Protein AF-A0A9Q5QW54-F1 (afdb_monomer)

Secondary structure (DSSP, 8-state):
--S--S-----PBP-SS---HHHHHHTTB-----HHHHHHHHHS-S-------TTSSHHHHHHHHHHHHHT-GGGGTTSTTTTTS-TT----EEEEE--SS---SHHHHHHHHHHHHHHHHHHHT------SHHHHHHHHHHHHHHHHSSPPEEEEESTTTTT--EEEEEEEEETTEEEEEEEEETTEEEEEEEEEESSS--SS-HHHHHHHHHTGGGGGTT-TT-EEEEEEEEEETTTTEEEEEEE-

Mean predicted aligned error: 13.52 Å

Solvent-accessible surface area (backbone atoms only — not comparable to full-atom values): 14817 Å² total; per-residue (Å²): 138,77,98,79,84,73,79,79,74,81,76,55,43,79,65,80,89,65,44,50,54,64,61,38,60,76,65,51,32,63,76,84,86,54,40,61,58,50,57,55,53,74,73,50,89,79,87,85,81,89,86,75,69,91,90,75,55,57,58,31,49,55,38,44,51,50,42,58,39,59,29,54,57,82,79,32,70,94,44,78,37,52,89,74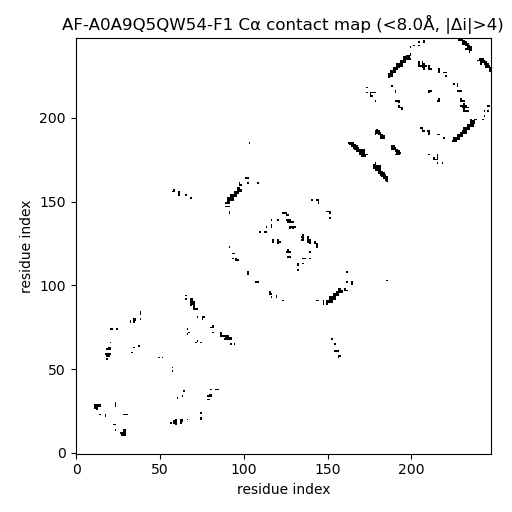,55,68,56,88,52,49,33,48,69,42,69,44,69,50,79,78,76,84,76,89,49,68,67,58,45,53,50,51,51,46,51,46,48,51,55,44,15,62,74,69,71,25,76,59,89,53,88,47,68,71,45,28,52,52,36,29,48,51,43,36,28,66,75,58,73,31,70,66,44,79,45,77,40,54,77,56,43,87,77,55,55,57,50,74,37,71,61,37,76,51,100,67,48,68,38,56,32,33,41,31,50,77,50,37,35,38,41,30,28,75,37,79,41,82,53,92,77,78,83,81,52,70,27,36,53,46,43,64,75,44,45,69,59,53,90,65,61,86,53,87,84,55,47,74,35,43,33,12,34,33,30,17,64,77,76,70,38,81,75,48,74,52,73,85

Nearest PDB structures (foldseek):
  3fov-assembly1_A  TM=5.789E-01  e=4.660E-03  Rhodopseudomonas palustris CGA009
  2wcz-assembly1_A  TM=5.690E-01  e=6.562E-02  Archaeoglobus fulgidus
  1y88-assembly1_A  TM=5.966E-01  e=1.312E-01  Archaeoglobus fulgidus
  3ebc-assembly1_B  TM=3.588E-01  e=3.965E-02  Haemophilus influenzae
  2gii-assembly1_A  TM=2.910E-01  e=3.283E-02  Haemophilus influenzae

Foldseek 3Di:
DDPDPDPDPPDAAADDPDQALVVSVVSRHDDDFPVVVLLVVVPDDDDDDDDDDPPPNPSNVLNVNQCLQQLVLVSCVPGPCNVPHDSVHHALEQEAEPPDDQQQDPVSVQVSLVVSLVVSCVVLVFDFPDDHSVRSNVRSQVVSCVVRVDHYHYGYYPPCCNQASKDKDAQDDDPLGTFGIWIDGRQEIEGEHEEEDQDLDDDPFPRQVVCVVSVVCVVVPPDPSHDYKYKGWYHHPVVRDTNDIDMD

pLDDT: mean 84.1, std 12.61, range [33.09, 96.38]

Organism: NCBI:txid1170768

Radius of gyration: 25.91 Å; Cα contacts (8 Å, |Δi|>4): 362; chains: 1; bounding box: 78×32×69 Å

Structure (mmCIF, N/CA/C/O backbone):
data_AF-A0A9Q5QW54-F1
#
_entry.id   AF-A0A9Q5QW54-F1
#
loop_
_atom_site.group_PDB
_atom_site.id
_atom_site.type_symbol
_atom_site.label_atom_id
_atom_site.label_alt_id
_atom_site.label_comp_id
_atom_site.label_asym_id
_atom_site.label_entity_id
_atom_site.label_seq_id
_atom_site.pdbx_PDB_ins_code
_atom_site.Cartn_x
_atom_site.Cartn_y
_atom_site.Cartn_z
_atom_site.occupancy
_atom_site.B_iso_or_equiv
_atom_site.auth_seq_id
_atom_site.auth_comp_id
_atom_site.auth_asym_id
_atom_site.auth_atom_id
_atom_site.pdbx_PDB_model_num
ATOM 1 N N . MET A 1 1 ? -49.348 14.008 -26.148 1.00 35.97 1 MET A N 1
ATOM 2 C CA . MET A 1 1 ? -48.629 13.043 -25.289 1.00 35.97 1 MET A CA 1
ATOM 3 C C . MET A 1 1 ? -47.179 13.476 -25.224 1.00 35.97 1 MET A C 1
ATOM 5 O O . MET A 1 1 ? -46.474 13.369 -26.216 1.00 35.97 1 MET A O 1
ATOM 9 N N . THR A 1 2 ? -46.789 14.096 -24.116 1.00 33.09 2 THR A N 1
ATOM 10 C CA . THR A 1 2 ? -45.459 14.669 -23.887 1.00 33.09 2 THR A CA 1
ATOM 11 C C . THR A 1 2 ? -44.488 13.607 -23.365 1.00 33.09 2 THR A C 1
ATOM 13 O O . THR A 1 2 ? -44.863 12.715 -22.608 1.00 33.09 2 THR A O 1
ATOM 16 N N . LEU A 1 3 ? -43.235 13.714 -23.810 1.00 36.28 3 LEU A N 1
ATOM 17 C CA . LEU A 1 3 ? -42.077 12.877 -23.483 1.00 36.28 3 LEU A CA 1
ATOM 18 C C . LEU A 1 3 ? -41.722 12.945 -21.983 1.00 36.28 3 LEU A C 1
ATOM 20 O O . LEU A 1 3 ? -40.775 13.624 -21.602 1.00 36.28 3 LEU A O 1
ATOM 24 N N . GLN A 1 4 ? -42.488 12.276 -21.118 1.00 41.56 4 GLN A N 1
ATOM 25 C CA . GLN A 1 4 ? -42.279 12.317 -19.661 1.00 41.56 4 GLN A CA 1
ATOM 26 C C . GLN A 1 4 ? -42.200 10.934 -18.988 1.00 41.56 4 GLN A C 1
ATOM 28 O O . GLN A 1 4 ? -42.449 10.814 -17.794 1.00 41.56 4 GLN A O 1
ATOM 33 N N . GLN A 1 5 ? -41.840 9.876 -19.727 1.00 40.66 5 GLN A N 1
ATOM 34 C CA . GLN A 1 5 ? -41.878 8.498 -19.201 1.00 40.66 5 GLN A CA 1
ATOM 35 C C . GLN A 1 5 ? -40.664 7.614 -19.525 1.00 40.66 5 GLN A C 1
ATOM 37 O O . GLN A 1 5 ? -40.784 6.399 -19.621 1.00 40.66 5 GLN A O 1
ATOM 42 N N . TRP A 1 6 ? -39.471 8.197 -19.632 1.00 40.47 6 TRP A N 1
ATOM 43 C CA . TRP A 1 6 ? -38.229 7.428 -19.518 1.00 40.47 6 TRP A CA 1
ATOM 44 C C . TRP A 1 6 ? -37.437 8.015 -18.358 1.00 40.47 6 TRP A C 1
ATOM 46 O O . TRP A 1 6 ? -36.883 9.106 -18.463 1.00 40.47 6 TRP A O 1
ATOM 56 N N . GLY A 1 7 ? -37.468 7.324 -17.215 1.00 43.16 7 GLY A N 1
ATOM 57 C CA . GLY A 1 7 ? -36.659 7.683 -16.059 1.00 43.16 7 GLY A CA 1
ATOM 58 C C . GLY A 1 7 ? -35.203 7.794 -16.491 1.00 43.16 7 GLY A C 1
ATOM 59 O O . GLY A 1 7 ? -34.663 6.868 -17.095 1.00 43.16 7 GLY A O 1
ATOM 60 N N . VAL A 1 8 ? -34.588 8.943 -16.222 1.00 44.25 8 VAL A N 1
ATOM 61 C CA . VAL A 1 8 ? -33.154 9.147 -16.412 1.00 44.25 8 VAL A CA 1
ATOM 62 C C . VAL A 1 8 ? -32.451 8.071 -15.586 1.00 44.25 8 VAL A C 1
ATOM 64 O O . VAL A 1 8 ? -32.416 8.149 -14.359 1.00 44.25 8 VAL A O 1
ATOM 67 N N . MET A 1 9 ? -31.952 7.017 -16.238 1.00 45.25 9 MET A N 1
ATOM 68 C CA . MET A 1 9 ? -31.054 6.071 -15.588 1.00 45.25 9 MET A CA 1
ATOM 69 C C . MET A 1 9 ? -29.845 6.882 -15.139 1.00 45.25 9 MET A C 1
ATOM 71 O O . MET A 1 9 ? -29.074 7.361 -15.968 1.00 45.25 9 MET A O 1
ATOM 75 N N . ASN A 1 10 ? -29.718 7.075 -13.829 1.00 51.41 10 ASN A N 1
ATOM 76 C CA . ASN A 1 10 ? -28.558 7.700 -13.212 1.00 51.41 10 ASN A CA 1
ATOM 77 C C . ASN A 1 10 ? -27.365 6.759 -13.446 1.00 51.41 10 ASN A C 1
ATOM 79 O O . ASN A 1 10 ? -27.130 5.823 -12.678 1.00 51.41 10 ASN A O 1
ATOM 83 N N . LEU A 1 11 ? -26.693 6.922 -14.588 1.00 53.94 11 LEU A N 1
ATOM 84 C CA . LEU A 1 11 ? -25.560 6.100 -14.994 1.00 53.94 11 LEU A CA 1
ATOM 85 C C . LEU A 1 11 ? -24.442 6.305 -13.973 1.00 53.94 11 LEU A C 1
ATOM 87 O O . LEU A 1 11 ? -23.903 7.400 -13.829 1.00 53.94 11 LEU A O 1
ATOM 91 N N . LYS A 1 12 ? -24.116 5.246 -13.231 1.00 65.75 12 LYS A N 1
ATOM 92 C CA . LYS A 1 12 ? -23.008 5.267 -12.277 1.00 65.75 12 LYS A CA 1
ATOM 93 C C . LYS A 1 12 ? -21.687 5.419 -13.030 1.00 65.75 12 LYS A C 1
ATOM 95 O O . LYS A 1 12 ? -21.431 4.692 -13.989 1.00 65.75 12 LYS A O 1
ATOM 100 N N . ASN A 1 13 ? -20.832 6.321 -12.558 1.00 75.25 13 ASN A N 1
ATOM 101 C CA . ASN A 1 13 ? -19.526 6.572 -13.164 1.00 75.25 13 ASN A CA 1
ATOM 102 C C . ASN A 1 13 ? -18.584 5.371 -12.989 1.00 75.25 13 ASN A C 1
ATOM 104 O O . ASN A 1 13 ? -18.574 4.719 -11.940 1.00 75.25 13 ASN A O 1
ATOM 108 N N . LEU A 1 14 ? -17.764 5.093 -14.005 1.00 75.81 14 LEU A N 1
ATOM 109 C CA . LEU A 1 14 ? -16.702 4.092 -13.912 1.00 75.81 14 LEU A CA 1
ATOM 110 C C . LEU A 1 14 ? -15.498 4.682 -13.166 1.00 75.81 14 LEU A C 1
ATOM 112 O O . LEU A 1 14 ? -14.953 5.697 -13.604 1.00 75.81 14 LEU A O 1
ATOM 116 N N . PRO A 1 15 ? -15.045 4.059 -12.067 1.00 74.38 15 PRO A N 1
ATOM 117 C CA . PRO A 1 15 ? -13.945 4.600 -11.289 1.00 74.38 15 PRO A CA 1
ATOM 118 C C . PRO A 1 15 ? -12.589 4.222 -11.881 1.00 74.38 15 PRO A C 1
ATOM 120 O O . PRO A 1 15 ? -11.975 3.215 -11.522 1.00 74.38 15 PRO A O 1
ATOM 123 N N . LEU A 1 16 ? -12.100 5.041 -12.805 1.00 72.75 16 LEU A N 1
ATOM 124 C CA . LEU A 1 16 ? -10.753 4.888 -13.341 1.00 72.75 16 LEU A CA 1
ATOM 125 C C . LEU A 1 16 ? -9.741 5.506 -12.369 1.00 72.75 16 LEU A C 1
ATOM 127 O O . LEU A 1 16 ? -9.754 6.706 -12.126 1.00 72.75 16 LEU A O 1
ATOM 131 N N . GLY A 1 17 ? -8.865 4.673 -11.800 1.00 73.06 17 GLY A N 1
ATOM 132 C CA . GLY A 1 17 ? -7.770 5.122 -10.930 1.00 73.06 17 GLY A CA 1
ATOM 133 C C . GLY A 1 17 ? -8.157 5.452 -9.483 1.00 73.06 17 GLY A C 1
ATOM 134 O O . GLY A 1 17 ? -7.279 5.803 -8.700 1.00 73.06 17 GLY A O 1
ATOM 135 N N . ILE A 1 18 ? -9.428 5.303 -9.099 1.00 80.94 18 ILE A N 1
ATOM 136 C CA . ILE A 1 18 ? -9.874 5.533 -7.720 1.00 80.94 18 ILE A CA 1
ATOM 137 C C . ILE A 1 18 ? -9.620 4.272 -6.888 1.00 80.94 18 ILE A C 1
ATOM 139 O O . ILE A 1 18 ? -10.206 3.217 -7.135 1.00 80.94 18 ILE A O 1
ATOM 143 N N . ASN A 1 19 ? -8.757 4.398 -5.880 1.00 84.88 19 ASN A N 1
ATOM 144 C CA . ASN A 1 19 ? -8.405 3.313 -4.958 1.00 84.88 19 ASN A CA 1
ATOM 145 C C . ASN A 1 19 ? -8.981 3.499 -3.548 1.00 84.88 19 ASN A C 1
ATOM 147 O O . ASN A 1 19 ? -8.716 2.672 -2.682 1.00 84.88 19 ASN A O 1
ATOM 151 N N . THR A 1 20 ? -9.763 4.556 -3.331 1.00 88.81 20 THR A N 1
ATOM 152 C CA . THR A 1 20 ? -10.347 4.894 -2.031 1.00 88.81 20 THR A CA 1
ATOM 153 C C . THR A 1 20 ? -11.838 4.596 -2.037 1.00 88.81 20 THR A C 1
ATOM 155 O O . THR A 1 20 ? -12.569 5.106 -2.890 1.00 88.81 20 THR A O 1
ATOM 158 N N . LEU A 1 21 ? -12.306 3.782 -1.090 1.00 91.12 21 LEU A N 1
ATOM 159 C CA . LEU A 1 21 ? -13.709 3.383 -1.019 1.00 91.12 21 LEU A CA 1
ATOM 160 C C . LEU A 1 21 ? -14.625 4.581 -0.746 1.00 91.12 21 LEU A C 1
ATOM 162 O O . LEU A 1 21 ? -15.661 4.690 -1.395 1.00 91.12 21 LEU A O 1
ATOM 166 N N . SER A 1 22 ? -14.247 5.493 0.154 1.00 91.44 22 SER A N 1
ATOM 167 C CA . SER A 1 22 ? -15.057 6.682 0.462 1.00 91.44 22 SER A CA 1
ATOM 168 C C . SER A 1 22 ? -15.336 7.520 -0.784 1.00 91.44 22 SER A C 1
ATOM 170 O O . SER A 1 22 ? -16.495 7.755 -1.115 1.00 91.44 22 SER A O 1
ATOM 172 N N . VAL A 1 23 ? -14.294 7.827 -1.562 1.00 89.38 23 VAL A N 1
ATOM 173 C CA . VAL A 1 23 ? -14.396 8.576 -2.824 1.00 89.38 23 VAL A CA 1
ATOM 174 C C . VAL A 1 23 ? -15.319 7.871 -3.821 1.00 89.38 23 VAL A C 1
ATOM 176 O O . VAL A 1 23 ? -16.111 8.530 -4.492 1.00 89.38 23 VAL A O 1
ATOM 179 N N . LEU A 1 24 ? -15.271 6.536 -3.920 1.00 88.88 24 LEU A N 1
ATOM 180 C CA . LEU A 1 24 ? -16.193 5.790 -4.788 1.00 88.88 24 LEU A CA 1
ATOM 181 C C . LEU A 1 24 ? -17.651 5.948 -4.370 1.00 88.88 24 LEU A C 1
ATOM 183 O O . LEU A 1 24 ? -18.530 6.057 -5.227 1.00 88.88 24 LEU A O 1
ATOM 187 N N . ARG A 1 25 ? -17.906 5.893 -3.062 1.00 88.56 25 ARG A N 1
ATOM 188 C CA . ARG A 1 25 ? -19.255 5.939 -2.498 1.00 88.56 25 ARG A CA 1
ATOM 189 C C . ARG A 1 25 ? -19.829 7.350 -2.593 1.00 88.56 25 ARG A C 1
ATOM 191 O O . ARG A 1 25 ? -20.955 7.498 -3.056 1.00 88.56 25 ARG A O 1
ATOM 198 N N . GLU A 1 26 ? -19.033 8.364 -2.265 1.00 87.88 26 GLU A N 1
ATOM 199 C CA . GLU A 1 26 ? -19.393 9.784 -2.365 1.00 87.88 26 GLU A CA 1
ATOM 200 C C . GLU A 1 26 ? -19.701 10.209 -3.808 1.00 87.88 26 GLU A C 1
ATOM 202 O O . GLU A 1 26 ? -20.673 10.919 -4.047 1.00 87.88 26 GLU A O 1
ATOM 207 N N . ASN A 1 27 ? -18.937 9.717 -4.790 1.00 85.50 27 ASN A N 1
ATOM 208 C CA . ASN A 1 27 ? -19.138 10.046 -6.208 1.00 85.50 27 ASN A CA 1
ATOM 209 C C . ASN A 1 27 ? -20.129 9.117 -6.937 1.00 85.50 27 ASN A C 1
ATOM 211 O O . ASN A 1 27 ? -20.215 9.153 -8.167 1.00 85.50 27 ASN A O 1
ATOM 215 N N . ASN A 1 28 ? -20.863 8.267 -6.204 1.00 83.38 28 ASN A N 1
ATOM 216 C CA . ASN A 1 28 ? -21.828 7.302 -6.749 1.00 83.38 28 ASN A CA 1
ATOM 217 C C . ASN A 1 28 ? -21.257 6.454 -7.913 1.00 83.38 28 ASN A C 1
ATOM 219 O O . ASN A 1 28 ? -21.920 6.193 -8.922 1.00 83.38 28 ASN A O 1
ATOM 223 N N . CYS A 1 29 ? -19.996 6.033 -7.789 1.00 85.88 29 CYS A N 1
ATOM 224 C CA . CYS A 1 29 ? -19.321 5.209 -8.787 1.00 85.88 29 CYS A CA 1
ATOM 225 C C . CYS A 1 29 ? -19.806 3.749 -8.753 1.00 85.88 29 CYS A C 1
ATOM 227 O O . CYS A 1 29 ? -20.336 3.249 -7.754 1.00 85.88 29 CYS A O 1
ATOM 229 N N . VAL A 1 30 ? -19.577 3.015 -9.845 1.00 85.00 30 VAL A N 1
ATOM 230 C CA . VAL A 1 30 ? -19.761 1.557 -9.868 1.00 85.00 30 VAL A CA 1
ATOM 231 C C . VAL A 1 30 ? -18.715 0.900 -8.965 1.00 85.00 30 VAL A C 1
ATOM 233 O O . VAL A 1 30 ? -17.518 0.994 -9.220 1.00 85.00 30 VAL A O 1
ATOM 236 N N . TYR A 1 31 ? -19.169 0.179 -7.942 1.00 87.06 31 TYR A N 1
ATOM 237 C CA . TYR A 1 31 ? -18.327 -0.641 -7.073 1.00 87.06 31 TYR A CA 1
ATOM 238 C C . TYR A 1 31 ? -18.732 -2.110 -7.201 1.00 87.06 31 TYR A C 1
ATOM 240 O O . TYR A 1 31 ? -19.903 -2.454 -7.041 1.00 87.06 31 TYR A O 1
ATOM 248 N N . VAL A 1 32 ? -17.762 -2.979 -7.491 1.00 88.12 32 VAL A N 1
ATOM 249 C CA . VAL A 1 32 ? -17.968 -4.431 -7.476 1.00 88.12 32 VAL A CA 1
ATOM 250 C C . VAL A 1 32 ? -17.785 -4.915 -6.045 1.00 88.12 32 VAL A C 1
ATOM 252 O O . VAL A 1 32 ? -16.668 -4.891 -5.525 1.00 88.12 32 VAL A O 1
ATOM 255 N N . ASP A 1 33 ? -18.874 -5.362 -5.425 1.00 90.56 33 ASP A N 1
ATOM 256 C CA . ASP A 1 33 ? -18.881 -5.762 -4.022 1.00 90.56 33 ASP A CA 1
ATOM 257 C C . ASP A 1 33 ? -17.987 -6.988 -3.762 1.00 90.56 33 ASP A C 1
ATOM 259 O O . ASP A 1 33 ? -18.300 -8.118 -4.142 1.00 90.56 33 ASP A O 1
ATOM 263 N N . LYS A 1 34 ? -16.857 -6.756 -3.084 1.00 91.06 34 LYS A N 1
ATOM 264 C CA . LYS A 1 34 ? -15.936 -7.802 -2.607 1.00 91.06 34 LYS A CA 1
ATOM 265 C C . LYS A 1 34 ? -16.043 -8.033 -1.102 1.00 91.06 34 LYS A C 1
ATOM 267 O O . LYS A 1 34 ? -15.238 -8.772 -0.534 1.00 91.06 34 LYS A O 1
ATOM 272 N N . THR A 1 35 ? -17.018 -7.434 -0.432 1.00 94.19 35 THR A N 1
ATOM 273 C CA . THR A 1 35 ? -17.117 -7.469 1.027 1.00 94.19 35 THR A CA 1
ATOM 274 C C . THR A 1 35 ? -17.462 -8.860 1.566 1.00 94.19 35 THR A C 1
ATOM 276 O O . THR A 1 35 ? -17.056 -9.204 2.672 1.00 94.19 35 THR A O 1
ATOM 279 N N . LYS A 1 36 ? -18.073 -9.736 0.753 1.00 93.75 36 LYS A N 1
ATOM 280 C CA . LYS A 1 36 ? -18.193 -11.176 1.059 1.00 93.75 36 LYS A CA 1
ATOM 281 C C . LYS A 1 36 ? -16.835 -11.864 1.222 1.00 93.75 36 LYS A C 1
ATOM 283 O O . LYS A 1 36 ? -16.652 -12.653 2.148 1.00 93.75 36 LYS A O 1
ATOM 288 N N . LEU A 1 37 ? -15.885 -11.559 0.336 1.00 90.62 37 LEU A N 1
ATOM 289 C CA . LEU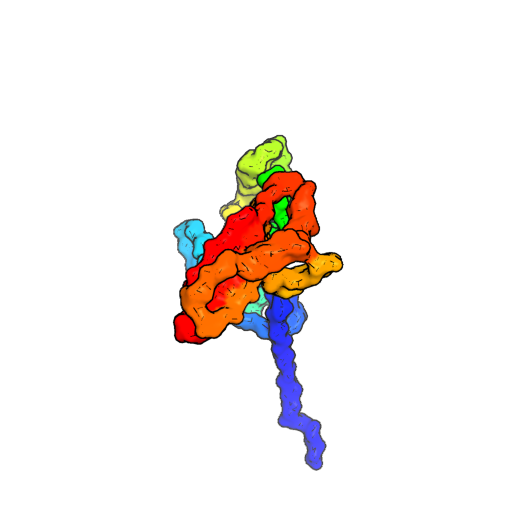 A 1 37 ? -14.524 -12.089 0.415 1.00 90.62 37 LEU A CA 1
ATOM 290 C C . LEU A 1 37 ? -13.795 -11.517 1.634 1.00 90.62 37 LEU A C 1
ATOM 292 O O . LEU A 1 37 ? -13.154 -12.270 2.362 1.00 90.62 37 LEU A O 1
ATOM 296 N N . ALA A 1 38 ? -13.931 -10.208 1.876 1.00 92.62 38 ALA A N 1
ATOM 297 C CA . ALA A 1 38 ? -13.371 -9.558 3.058 1.00 92.62 38 ALA A CA 1
ATOM 298 C C . ALA A 1 38 ? -13.882 -10.216 4.349 1.00 92.62 38 ALA A C 1
ATOM 300 O O . ALA A 1 38 ? -13.085 -10.637 5.180 1.00 92.62 38 ALA A O 1
ATOM 301 N N . TYR A 1 39 ? -15.198 -10.403 4.469 1.00 93.56 39 TYR A N 1
ATOM 302 C CA . TYR A 1 39 ? -15.821 -11.040 5.627 1.00 93.56 39 TYR A CA 1
ATOM 303 C C . TYR A 1 39 ? -15.272 -12.448 5.901 1.00 93.56 39 TYR A C 1
ATOM 305 O O . TYR A 1 39 ? -15.007 -12.805 7.048 1.00 93.56 39 TYR A O 1
ATOM 313 N N . HIS A 1 40 ? -15.065 -13.247 4.852 1.00 90.88 40 HIS A N 1
ATOM 314 C CA . HIS A 1 40 ? -14.467 -14.572 4.995 1.00 90.88 40 HIS A CA 1
ATOM 315 C C . HIS A 1 40 ? -13.006 -14.498 5.459 1.00 90.88 40 HIS A C 1
ATOM 317 O O . HIS A 1 40 ? -12.637 -15.182 6.411 1.00 90.88 40 HIS A O 1
ATOM 323 N N . LEU A 1 41 ? -12.199 -13.634 4.833 1.00 89.62 41 LEU A N 1
ATOM 324 C CA . LEU A 1 41 ? -10.783 -13.451 5.166 1.00 89.62 41 LEU A CA 1
ATOM 325 C C . LEU A 1 41 ? -10.577 -13.021 6.621 1.00 89.62 41 LEU A C 1
ATOM 327 O O . LEU A 1 41 ? -9.744 -13.598 7.311 1.00 89.62 41 LEU A O 1
ATOM 331 N N . ILE A 1 42 ? -11.358 -12.054 7.107 1.00 89.25 42 ILE A N 1
ATOM 332 C CA . ILE A 1 42 ? -11.211 -11.491 8.460 1.00 89.25 42 ILE A CA 1
ATOM 333 C C . ILE A 1 42 ? -11.458 -12.544 9.555 1.00 89.25 42 ILE A C 1
ATOM 335 O O . ILE A 1 42 ? -10.899 -12.459 10.650 1.00 89.25 42 ILE A O 1
ATOM 339 N N . ARG A 1 43 ? -12.286 -13.555 9.273 1.00 86.00 43 ARG A N 1
ATOM 340 C CA . ARG A 1 43 ? -12.613 -14.629 10.223 1.00 86.00 43 ARG A CA 1
ATOM 341 C C . ARG A 1 43 ? -11.570 -15.738 10.275 1.00 86.00 43 ARG A C 1
ATOM 343 O O . ARG A 1 43 ? -11.607 -16.551 11.197 1.00 86.00 43 ARG A O 1
ATOM 350 N N . ILE A 1 44 ? -10.662 -15.788 9.309 1.00 85.62 44 ILE A N 1
ATOM 351 C CA . ILE A 1 44 ? -9.582 -16.765 9.290 1.00 85.62 44 ILE A CA 1
ATOM 352 C C . ILE A 1 44 ? -8.393 -16.155 10.034 1.00 85.62 44 ILE A C 1
ATOM 354 O O . ILE A 1 44 ? -7.921 -15.067 9.713 1.00 85.62 44 ILE A O 1
ATOM 358 N N . ALA A 1 45 ? -7.892 -16.861 11.046 1.00 75.69 45 ALA A N 1
ATOM 359 C CA . ALA A 1 45 ? -6.668 -16.455 11.720 1.00 75.69 45 ALA A CA 1
ATOM 360 C C . ALA A 1 45 ? -5.468 -16.696 10.794 1.00 75.69 45 ALA A C 1
ATOM 362 O O . ALA A 1 45 ? -5.280 -17.807 10.300 1.00 75.69 45 ALA A O 1
ATOM 363 N N . GLY A 1 46 ? -4.639 -15.678 10.573 1.00 76.56 46 GLY A N 1
ATOM 364 C CA . GLY A 1 46 ? -3.415 -15.853 9.801 1.00 76.56 46 GLY A CA 1
ATOM 365 C C . GLY A 1 46 ? -2.866 -14.574 9.192 1.00 76.56 46 GLY A C 1
ATOM 366 O O . GLY A 1 46 ? -3.354 -13.471 9.433 1.00 76.56 46 GLY A O 1
ATOM 367 N N . ARG A 1 47 ? -1.812 -14.758 8.396 1.00 76.06 47 ARG A N 1
ATOM 368 C CA . ARG A 1 47 ? -1.207 -13.731 7.547 1.00 76.06 47 ARG A CA 1
ATOM 369 C C . ARG A 1 47 ? -1.614 -14.033 6.112 1.00 76.06 47 ARG A C 1
ATOM 371 O O . ARG A 1 47 ? -1.380 -15.142 5.637 1.00 76.06 47 ARG A O 1
ATOM 378 N N . PHE A 1 48 ? -2.215 -13.062 5.437 1.00 80.88 48 PHE A N 1
ATOM 379 C CA . PHE A 1 48 ? -2.711 -13.239 4.076 1.00 80.88 48 PHE A CA 1
ATOM 380 C C . PHE A 1 48 ? -1.824 -12.506 3.088 1.00 80.88 48 PHE A C 1
ATOM 382 O O . PHE A 1 48 ? -1.471 -11.347 3.290 1.00 80.88 48 PHE A O 1
ATOM 389 N N . PHE A 1 49 ? -1.504 -13.187 1.995 1.00 79.25 49 PHE A N 1
ATOM 390 C CA . PHE A 1 49 ? -0.778 -12.607 0.883 1.00 79.25 49 PHE A CA 1
ATOM 391 C C . PHE A 1 49 ? -1.705 -12.469 -0.320 1.00 79.25 49 PHE A C 1
ATOM 393 O O . PHE A 1 49 ? -2.251 -13.453 -0.817 1.00 79.25 49 PHE A O 1
ATOM 400 N N . LEU A 1 50 ? -1.890 -11.238 -0.796 1.00 74.50 50 LEU A N 1
ATOM 401 C CA . LEU A 1 50 ? -2.739 -10.940 -1.947 1.00 74.50 50 LEU A CA 1
ATOM 402 C C . LEU A 1 50 ? -1.889 -10.891 -3.230 1.00 74.50 50 LEU A C 1
ATOM 404 O O . LEU A 1 50 ? -1.524 -9.819 -3.730 1.00 74.50 50 LEU A O 1
ATOM 408 N N . SER A 1 51 ? -1.569 -12.055 -3.800 1.00 65.19 51 SER A N 1
ATOM 409 C CA . SER A 1 51 ? -0.934 -12.159 -5.122 1.00 65.19 51 SER A CA 1
ATOM 410 C C . SER A 1 51 ? -1.983 -12.012 -6.228 1.00 65.19 51 SER A C 1
ATOM 412 O O . SER A 1 51 ? -2.906 -12.806 -6.306 1.00 65.19 51 SER A O 1
ATOM 414 N N . ARG A 1 52 ? -1.872 -10.975 -7.075 1.00 63.69 52 ARG A N 1
ATOM 415 C CA . ARG A 1 52 ? -2.606 -10.766 -8.351 1.00 63.69 52 ARG A CA 1
ATOM 416 C C . ARG A 1 52 ? -1.834 -9.792 -9.269 1.00 63.69 52 ARG A C 1
ATOM 418 O O . ARG A 1 52 ? -1.049 -9.006 -8.736 1.00 63.69 52 ARG A O 1
ATOM 425 N N . PRO A 1 53 ? -2.067 -9.800 -10.597 1.00 53.34 53 PRO A N 1
ATOM 426 C CA . PRO A 1 53 ? -1.432 -8.878 -11.550 1.00 53.34 53 PRO A CA 1
ATOM 427 C C . PRO A 1 53 ? -1.792 -7.395 -11.328 1.00 53.34 53 PRO A C 1
ATOM 429 O O . PRO A 1 53 ? -2.786 -7.065 -10.670 1.00 53.34 53 PRO A O 1
ATOM 432 N N . ARG A 1 54 ? -0.986 -6.488 -11.899 1.00 59.06 54 ARG A N 1
ATOM 433 C CA . ARG A 1 54 ? -1.140 -5.020 -11.816 1.00 59.06 54 ARG A CA 1
ATOM 434 C C . ARG A 1 54 ? -2.533 -4.575 -12.304 1.00 59.06 54 ARG A C 1
ATOM 436 O O . ARG A 1 54 ? -3.026 -5.095 -13.297 1.00 59.06 54 ARG A O 1
ATOM 443 N N . ARG A 1 55 ? -3.151 -3.591 -11.628 1.00 61.28 55 ARG A N 1
ATOM 444 C CA . ARG A 1 55 ? -4.486 -2.996 -11.925 1.00 61.28 55 ARG A CA 1
ATOM 445 C C . ARG A 1 55 ? -5.732 -3.844 -11.606 1.00 61.28 55 ARG A C 1
ATOM 447 O O . ARG A 1 55 ? -6.839 -3.448 -11.943 1.00 61.28 55 ARG A O 1
ATOM 454 N N . PHE A 1 56 ? -5.614 -4.945 -10.864 1.00 68.81 56 PHE A N 1
ATOM 455 C CA . PHE A 1 56 ? -6.766 -5.793 -10.488 1.00 68.81 56 PHE A CA 1
ATOM 456 C C . PHE A 1 56 ? -7.526 -5.354 -9.213 1.00 68.81 56 PHE A C 1
ATOM 458 O O . PHE A 1 56 ? -8.190 -6.173 -8.558 1.00 68.81 56 PHE A O 1
ATOM 465 N N . GLY A 1 57 ? -7.430 -4.067 -8.856 1.00 73.00 57 GLY A N 1
ATOM 466 C CA . GLY A 1 57 ? -8.137 -3.463 -7.720 1.00 73.00 57 GLY A CA 1
ATOM 467 C C . GLY A 1 57 ? -7.716 -4.025 -6.360 1.00 73.00 57 GLY A C 1
ATOM 468 O O . GLY A 1 57 ? -8.585 -4.294 -5.531 1.00 73.00 57 GLY A O 1
ATOM 469 N N . LYS A 1 58 ? -6.412 -4.276 -6.164 1.00 83.69 58 LYS A N 1
ATOM 470 C CA . LYS A 1 58 ? -5.853 -4.674 -4.860 1.00 83.69 58 LYS A CA 1
ATOM 471 C C . LYS A 1 58 ? -5.900 -3.523 -3.872 1.00 83.69 58 LYS A C 1
ATOM 473 O O . LYS A 1 58 ? -6.466 -3.706 -2.807 1.00 83.69 58 LYS A O 1
ATOM 478 N N . SER A 1 59 ? -5.402 -2.354 -4.269 1.00 87.12 59 SER A N 1
ATOM 479 C CA . SER A 1 59 ? -5.388 -1.160 -3.426 1.00 87.12 59 SER A CA 1
ATOM 480 C C . SER A 1 59 ? -6.780 -0.810 -2.927 1.00 87.12 59 SER A C 1
ATOM 482 O O . SER A 1 59 ? -6.983 -0.710 -1.726 1.00 87.12 59 SER A O 1
ATOM 484 N N . LEU A 1 60 ? -7.777 -0.806 -3.819 1.00 89.69 60 LEU A N 1
ATOM 485 C CA . LEU A 1 60 ? -9.174 -0.626 -3.421 1.00 89.69 60 LEU A CA 1
ATOM 486 C C . LEU A 1 60 ? -9.674 -1.693 -2.433 1.00 89.69 60 LEU A C 1
ATOM 488 O O . LEU A 1 60 ? -10.484 -1.402 -1.560 1.00 89.69 60 LEU A O 1
ATOM 492 N N . PHE A 1 61 ? -9.228 -2.942 -2.564 1.00 91.19 61 PHE A N 1
ATOM 493 C CA . PHE A 1 61 ? -9.620 -4.004 -1.638 1.00 91.19 61 PHE A CA 1
ATOM 494 C C . PHE A 1 61 ? -8.924 -3.878 -0.276 1.00 91.19 61 PHE A C 1
ATOM 496 O O . PHE A 1 61 ? -9.567 -4.085 0.747 1.00 91.19 61 PHE A O 1
ATOM 503 N N . VAL A 1 62 ? -7.643 -3.498 -0.249 1.00 91.25 62 VAL A N 1
ATOM 504 C CA . VAL A 1 62 ? -6.912 -3.177 0.987 1.00 91.25 62 VAL A CA 1
ATOM 505 C C . VAL A 1 62 ? -7.556 -1.978 1.682 1.00 91.25 62 VAL A C 1
ATOM 507 O O . VAL A 1 62 ? -7.762 -2.011 2.891 1.00 91.25 62 VAL A O 1
ATOM 510 N N . ASP A 1 63 ? -7.947 -0.961 0.918 1.00 93.25 63 ASP A N 1
ATOM 511 C CA . ASP A 1 63 ? -8.691 0.188 1.424 1.00 93.25 63 ASP A CA 1
ATOM 512 C C . ASP A 1 63 ? -10.062 -0.229 1.971 1.00 93.25 63 ASP A C 1
ATOM 514 O O . ASP A 1 63 ? -10.395 0.092 3.102 1.00 93.25 63 ASP A O 1
ATOM 518 N N . THR A 1 64 ? -10.800 -1.081 1.252 1.00 94.44 64 THR A N 1
ATOM 519 C CA . THR A 1 64 ? -12.058 -1.667 1.751 1.00 94.44 64 THR A CA 1
ATOM 520 C C . THR A 1 64 ? -11.849 -2.368 3.101 1.00 94.44 64 THR A C 1
ATOM 522 O O . THR A 1 64 ? -12.656 -2.188 4.007 1.00 94.44 64 THR A O 1
ATOM 525 N N . LEU A 1 65 ? -10.771 -3.146 3.268 1.00 94.88 65 LEU A N 1
ATOM 526 C CA . LEU A 1 65 ? -10.444 -3.788 4.548 1.00 94.88 65 LEU A CA 1
ATOM 527 C C . LEU A 1 65 ? -10.155 -2.759 5.645 1.00 94.88 65 LEU A C 1
ATOM 529 O O . LEU A 1 65 ? -10.678 -2.913 6.746 1.00 94.88 65 LEU A O 1
ATOM 533 N N . LYS A 1 66 ? -9.370 -1.713 5.352 1.00 95.50 66 LYS A N 1
ATOM 534 C CA . LYS A 1 66 ? -9.124 -0.604 6.288 1.00 95.50 66 LYS A CA 1
ATOM 535 C C . LYS A 1 66 ? -10.445 -0.014 6.777 1.00 95.50 66 LYS A C 1
ATOM 537 O O . LYS A 1 66 ? -10.660 0.054 7.981 1.00 95.50 66 LYS A O 1
ATOM 542 N N . GLU A 1 67 ? -11.332 0.354 5.857 1.00 96.19 67 GLU A N 1
ATOM 543 C CA . GLU A 1 67 ? -12.614 0.987 6.181 1.00 96.19 67 GLU A CA 1
ATOM 544 C C . GLU A 1 67 ? -13.539 0.069 7.008 1.00 96.19 67 GLU A C 1
ATOM 546 O O . GLU A 1 67 ? -14.244 0.549 7.898 1.00 96.19 67 GLU A O 1
ATOM 551 N N . ILE A 1 68 ? -13.506 -1.253 6.773 1.00 96.25 68 ILE A N 1
ATOM 552 C CA . ILE A 1 68 ? -14.224 -2.238 7.608 1.00 96.25 68 ILE A CA 1
ATOM 553 C C . ILE A 1 68 ? -13.671 -2.225 9.037 1.00 96.25 68 ILE A C 1
ATOM 555 O O . ILE A 1 68 ? -14.430 -2.119 9.999 1.00 96.25 68 ILE A O 1
ATOM 559 N N . PHE A 1 69 ? -12.348 -2.338 9.185 1.00 95.75 69 PHE A N 1
ATOM 560 C CA . PHE A 1 69 ? -11.699 -2.436 10.493 1.00 95.75 69 PHE A CA 1
ATOM 561 C C . PHE A 1 69 ? -11.788 -1.143 11.311 1.00 95.75 69 PHE A C 1
ATOM 563 O O . PHE A 1 69 ? -11.895 -1.211 12.533 1.00 95.75 69 PHE A O 1
ATOM 570 N N . GLU A 1 70 ? -11.794 0.020 10.661 1.00 95.44 70 GLU A N 1
ATOM 571 C CA . GLU A 1 70 ? -11.971 1.320 11.321 1.00 95.44 70 GLU A CA 1
ATOM 572 C C . GLU A 1 70 ? -13.433 1.615 11.704 1.00 95.44 70 GLU A C 1
ATOM 574 O O . GLU A 1 70 ? -13.693 2.546 12.470 1.00 95.44 70 GLU A O 1
ATOM 579 N N . GLY A 1 71 ? -14.381 0.797 11.233 1.00 94.94 71 GLY A N 1
ATOM 580 C CA . GLY A 1 71 ? -15.792 0.881 11.604 1.00 94.94 71 GLY A CA 1
ATOM 581 C C . GLY A 1 71 ? -16.571 1.955 10.843 1.00 94.94 71 GLY A C 1
ATOM 582 O O . GLY A 1 71 ? -17.499 2.545 11.395 1.00 94.94 71 GLY A O 1
ATOM 583 N N . ASN A 1 72 ? -16.215 2.232 9.585 1.00 95.38 72 ASN A N 1
ATOM 584 C CA . ASN A 1 72 ? -16.866 3.263 8.768 1.00 95.38 72 ASN A CA 1
ATOM 585 C C . ASN A 1 72 ? -18.171 2.756 8.122 1.00 95.38 72 ASN A C 1
ATOM 587 O O . ASN A 1 72 ? -18.300 2.709 6.900 1.00 95.38 72 ASN A O 1
ATOM 591 N N . GLU A 1 73 ? -19.149 2.388 8.959 1.00 95.69 73 GLU A N 1
ATOM 592 C CA . GLU A 1 73 ? -20.415 1.710 8.609 1.00 95.69 73 GLU A CA 1
ATOM 593 C C . GLU A 1 73 ? -21.136 2.295 7.387 1.00 95.69 73 GLU A C 1
ATOM 595 O O . GLU A 1 73 ? -21.499 1.554 6.473 1.00 95.69 73 GLU A O 1
ATOM 600 N N . LYS A 1 74 ? -21.263 3.627 7.316 1.00 94.62 74 LYS A N 1
ATOM 601 C CA . LYS A 1 74 ? -21.956 4.339 6.224 1.00 94.62 74 LYS A CA 1
ATOM 602 C C . LYS A 1 74 ? -21.442 3.963 4.830 1.00 94.62 74 LYS A C 1
ATOM 604 O O . LYS A 1 74 ? -22.196 3.951 3.858 1.00 94.62 74 LYS A O 1
ATOM 609 N N . LEU A 1 75 ? -20.154 3.632 4.702 1.00 94.31 75 LEU A N 1
ATOM 610 C CA . LEU A 1 75 ? -19.566 3.233 3.420 1.00 94.31 75 LEU A CA 1
ATOM 611 C C . LEU A 1 75 ? -20.096 1.882 2.927 1.00 94.31 75 LEU A C 1
ATOM 613 O O . LEU A 1 75 ? -20.038 1.610 1.726 1.00 94.31 75 LEU A O 1
ATOM 617 N N . PHE A 1 76 ? -20.638 1.063 3.825 1.00 95.75 76 PHE A N 1
ATOM 618 C CA . PHE A 1 76 ? -21.029 -0.315 3.565 1.00 95.75 76 PHE A CA 1
ATOM 619 C C . PHE A 1 76 ? -22.533 -0.522 3.417 1.00 95.75 76 PHE A C 1
ATOM 621 O O . PHE A 1 76 ? -22.940 -1.634 3.093 1.00 95.75 76 PHE A O 1
ATOM 628 N N . GLU A 1 77 ? -23.353 0.519 3.562 1.00 93.75 77 GLU A N 1
ATOM 629 C CA . GLU A 1 77 ? -24.804 0.434 3.367 1.00 93.75 77 GLU A CA 1
ATOM 630 C C . GLU A 1 77 ? -25.164 -0.207 2.010 1.00 93.75 77 GLU A C 1
ATOM 632 O O . GLU A 1 77 ? -24.741 0.237 0.935 1.00 93.75 77 GLU A O 1
ATOM 637 N N . GLY A 1 78 ? -25.934 -1.297 2.053 1.00 92.56 78 GLY A N 1
ATOM 638 C CA . GLY A 1 78 ? -26.331 -2.061 0.865 1.00 92.56 78 GLY A CA 1
ATOM 639 C C . GLY A 1 78 ? -25.258 -2.996 0.285 1.00 92.56 78 GLY A C 1
ATOM 640 O O . GLY A 1 78 ? -25.487 -3.576 -0.776 1.00 92.56 78 GLY A O 1
ATOM 641 N N . LEU A 1 79 ? -24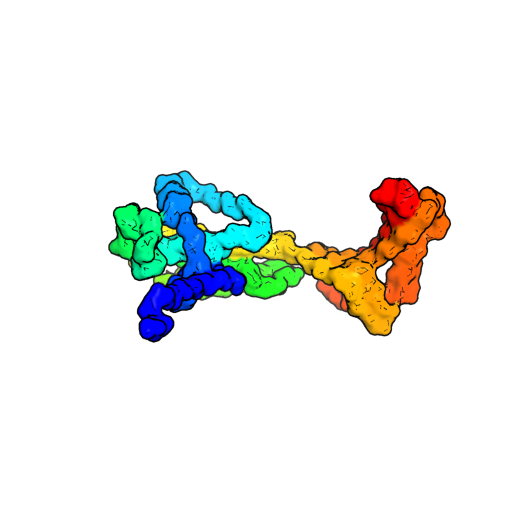.108 -3.161 0.947 1.00 95.00 79 LEU A N 1
ATOM 642 C CA . LEU A 1 79 ? -23.102 -4.181 0.625 1.00 95.00 79 LEU A CA 1
ATOM 643 C C . LEU A 1 79 ? -23.282 -5.428 1.499 1.00 95.00 79 LEU A C 1
ATOM 645 O O . LEU A 1 79 ? -23.865 -5.375 2.581 1.00 95.00 79 LEU A O 1
ATOM 649 N N . TYR A 1 80 ? -22.730 -6.560 1.059 1.00 96.06 80 TYR A N 1
ATOM 650 C CA . TYR A 1 80 ? -22.900 -7.854 1.723 1.00 96.06 80 TYR A CA 1
ATOM 651 C C . TYR A 1 80 ? -22.477 -7.874 3.201 1.00 96.06 80 TYR A C 1
ATOM 653 O O . TYR A 1 80 ? -23.038 -8.649 3.975 1.00 96.06 80 TYR A O 1
ATOM 661 N N . ILE A 1 81 ? -21.462 -7.100 3.592 1.00 95.69 81 ILE A N 1
ATOM 662 C CA . ILE A 1 81 ? -20.918 -7.115 4.960 1.00 95.69 81 ILE A CA 1
ATOM 663 C C . ILE A 1 81 ? -21.719 -6.275 5.962 1.00 95.69 81 ILE A C 1
ATOM 665 O O . ILE A 1 81 ? -21.533 -6.458 7.163 1.00 95.69 81 ILE A O 1
ATOM 669 N N . HIS A 1 82 ? -22.600 -5.387 5.491 1.00 96.38 82 HIS A N 1
ATOM 670 C CA . HIS A 1 82 ? -23.286 -4.386 6.315 1.00 96.38 82 HIS A CA 1
ATOM 671 C C . HIS A 1 82 ? -23.990 -4.978 7.543 1.00 96.38 82 HIS A C 1
ATOM 673 O O . HIS A 1 82 ? -23.833 -4.489 8.649 1.00 96.38 82 HIS A O 1
ATOM 679 N N . ASP A 1 83 ? -24.710 -6.080 7.365 1.00 95.50 83 ASP A N 1
ATOM 680 C CA . ASP A 1 83 ? -25.481 -6.788 8.394 1.00 95.50 83 ASP A CA 1
ATOM 681 C C . ASP A 1 83 ? -24.683 -7.895 9.112 1.00 95.50 83 ASP A C 1
ATOM 683 O O . ASP A 1 83 ? -25.227 -8.615 9.946 1.00 95.50 83 ASP A O 1
ATOM 687 N N . LYS A 1 84 ? -23.406 -8.090 8.762 1.00 95.25 84 LYS A N 1
ATOM 688 C CA . LYS A 1 84 ? -22.584 -9.230 9.221 1.00 95.25 84 LYS A CA 1
ATOM 689 C C . LYS A 1 84 ? -21.390 -8.818 10.070 1.00 95.25 84 LYS A C 1
ATOM 691 O O . LYS A 1 84 ? -20.726 -9.691 10.634 1.00 95.25 84 LYS A O 1
ATOM 696 N N . TRP A 1 85 ? -21.091 -7.526 10.121 1.00 94.88 85 TRP A N 1
ATOM 697 C CA . TRP A 1 85 ? -19.987 -6.961 10.879 1.00 94.88 85 TRP A CA 1
ATOM 698 C C . TRP A 1 85 ? -20.498 -6.170 12.076 1.00 94.88 85 TRP A C 1
ATOM 700 O O . TRP A 1 85 ? -21.550 -5.543 12.020 1.00 94.88 85 TRP A O 1
ATOM 710 N N . ASP A 1 86 ? -19.743 -6.221 13.167 1.00 93.94 86 ASP A N 1
ATOM 711 C CA . ASP A 1 86 ? -20.031 -5.446 14.366 1.00 93.94 86 ASP A CA 1
ATOM 712 C C . ASP A 1 86 ? -19.365 -4.070 14.253 1.00 93.94 86 ASP A C 1
ATOM 714 O O . ASP A 1 86 ? -18.186 -3.908 14.571 1.00 93.94 86 ASP A O 1
ATOM 718 N N . TRP A 1 87 ? -20.124 -3.079 13.781 1.00 95.00 87 TRP A N 1
ATOM 719 C CA . TRP A 1 87 ? -19.649 -1.706 13.570 1.00 95.00 87 TRP A CA 1
ATOM 720 C C . TRP A 1 87 ? -19.330 -0.949 14.864 1.00 95.00 87 TRP A C 1
ATOM 722 O O . TRP A 1 87 ? -18.672 0.091 14.817 1.00 95.00 87 TRP A O 1
ATOM 732 N N . SER A 1 88 ? -19.743 -1.471 16.027 1.00 92.25 88 SER A N 1
ATOM 733 C CA . SER A 1 88 ? -19.355 -0.899 17.321 1.00 92.25 88 SER A CA 1
ATOM 734 C C . SER A 1 88 ? -17.875 -1.139 17.636 1.00 92.25 88 SER A C 1
ATOM 736 O O . SER A 1 88 ? -17.261 -0.368 18.378 1.00 92.25 88 SER A O 1
ATOM 738 N N . ARG A 1 89 ? -17.276 -2.176 17.034 1.00 92.25 89 ARG A N 1
ATOM 739 C CA . ARG A 1 89 ? -15.877 -2.549 17.237 1.00 92.25 89 ARG A CA 1
ATOM 740 C C . ARG A 1 89 ? -14.979 -1.857 16.228 1.00 92.25 89 ARG A C 1
ATOM 742 O O . ARG A 1 89 ? -15.103 -2.052 15.020 1.00 92.25 89 ARG A O 1
ATOM 749 N N . LYS A 1 90 ? -14.015 -1.099 16.747 1.00 94.19 90 LYS A N 1
ATOM 750 C CA . LYS A 1 90 ? -13.016 -0.384 15.952 1.00 94.19 90 LYS A CA 1
ATOM 751 C C . LYS A 1 90 ? -11.634 -0.930 16.250 1.00 94.19 90 LYS A C 1
ATOM 753 O O . LYS A 1 90 ? -11.188 -0.931 17.395 1.00 94.19 90 LYS A O 1
ATOM 758 N N . PHE A 1 91 ? -10.958 -1.384 15.208 1.00 94.81 91 PHE A N 1
ATOM 759 C CA . PHE A 1 91 ? -9.608 -1.911 15.293 1.00 94.81 91 PHE A CA 1
ATOM 760 C C . PHE A 1 91 ? -8.618 -0.821 14.876 1.00 94.81 91 PHE A C 1
ATOM 762 O O . PHE A 1 91 ? -8.837 -0.158 13.859 1.00 94.81 91 PHE A O 1
ATOM 769 N N . PRO A 1 92 ? -7.507 -0.639 15.605 1.00 95.81 92 PRO A N 1
ATOM 770 C CA . PRO A 1 92 ? -6.438 0.226 15.138 1.00 95.81 92 PRO A CA 1
ATOM 771 C C . PRO A 1 92 ? -5.794 -0.385 13.889 1.00 95.81 92 PRO A C 1
ATOM 773 O O . PRO A 1 92 ? -5.328 -1.530 13.904 1.00 95.81 92 PRO A O 1
ATOM 776 N N . VAL A 1 93 ? -5.769 0.385 12.801 1.00 95.69 93 VAL A N 1
ATOM 777 C CA . VAL A 1 93 ? -5.190 -0.031 11.518 1.00 95.69 93 VAL A CA 1
ATOM 778 C C . VAL A 1 93 ? -3.862 0.686 11.294 1.00 95.69 93 VAL A C 1
ATOM 780 O O . VAL A 1 93 ? -3.790 1.908 11.350 1.00 95.69 93 VAL A O 1
ATOM 783 N N . ILE A 1 94 ? -2.811 -0.061 10.979 1.00 93.94 94 ILE A N 1
ATOM 784 C CA . ILE A 1 94 ? -1.551 0.480 10.467 1.00 93.94 94 ILE A CA 1
ATOM 785 C C . ILE A 1 94 ? -1.512 0.171 8.973 1.00 93.94 94 ILE A C 1
ATOM 787 O O . ILE A 1 94 ? -1.404 -0.995 8.587 1.00 93.94 94 ILE A O 1
ATOM 791 N N . LYS A 1 95 ? -1.631 1.202 8.131 1.00 91.88 95 LYS A N 1
ATOM 792 C CA . LYS A 1 95 ? -1.558 1.065 6.669 1.00 91.88 95 LYS A CA 1
ATOM 793 C C . LYS A 1 95 ? -0.177 1.498 6.193 1.00 91.88 95 LYS A C 1
ATOM 795 O O . LYS A 1 95 ? 0.218 2.643 6.389 1.00 91.88 95 LYS A O 1
ATOM 800 N N . ILE A 1 96 ? 0.532 0.578 5.554 1.00 89.50 96 ILE A N 1
ATOM 801 C CA . ILE A 1 96 ? 1.829 0.803 4.924 1.00 89.50 96 ILE A CA 1
ATOM 802 C C . ILE A 1 96 ? 1.605 0.765 3.419 1.00 89.50 96 ILE A C 1
ATOM 804 O O . ILE A 1 96 ? 1.219 -0.271 2.883 1.00 89.50 96 ILE A O 1
ATOM 808 N N . ASP A 1 97 ? 1.815 1.892 2.751 1.00 87.31 97 ASP A N 1
ATOM 809 C CA . ASP A 1 97 ? 1.640 2.017 1.308 1.00 87.31 97 ASP A CA 1
ATOM 810 C C . ASP A 1 97 ? 2.937 2.529 0.679 1.00 87.31 97 ASP A C 1
ATOM 812 O O . ASP A 1 97 ? 3.428 3.604 1.026 1.00 87.31 97 ASP A O 1
ATOM 816 N N . PHE A 1 98 ? 3.500 1.743 -0.235 1.00 80.56 98 PHE A N 1
ATOM 817 C CA . PHE A 1 98 ? 4.722 2.097 -0.954 1.00 80.56 98 PHE A CA 1
ATOM 818 C C . PHE A 1 98 ? 4.444 2.825 -2.278 1.00 80.56 98 PHE A C 1
ATOM 820 O O . PHE A 1 98 ? 5.368 3.046 -3.052 1.00 80.56 98 PHE A O 1
ATOM 827 N N . ALA A 1 99 ? 3.198 3.221 -2.565 1.00 74.62 99 ALA A N 1
ATOM 828 C CA . ALA A 1 99 ? 2.827 3.872 -3.822 1.00 74.62 99 ALA A CA 1
ATOM 829 C C . ALA A 1 99 ? 3.521 5.209 -4.101 1.00 74.62 99 ALA A C 1
ATOM 831 O O . ALA A 1 99 ? 3.647 5.576 -5.271 1.00 74.62 99 ALA A O 1
ATOM 832 N N . ASP A 1 100 ? 4.003 5.917 -3.085 1.00 66.12 100 ASP A N 1
ATOM 833 C CA . ASP A 1 100 ? 4.534 7.269 -3.248 1.00 66.12 100 ASP A CA 1
ATOM 834 C C . ASP A 1 100 ? 6.062 7.296 -3.313 1.00 66.12 100 ASP A C 1
ATOM 836 O O . ASP A 1 100 ? 6.741 6.985 -2.334 1.00 66.12 100 ASP A O 1
ATOM 840 N N . GLY A 1 101 ? 6.584 7.755 -4.453 1.00 58.75 101 GLY A N 1
ATOM 841 C CA . GLY A 1 101 ? 8.017 7.936 -4.702 1.00 58.75 101 GLY A CA 1
ATOM 842 C C . GLY A 1 101 ? 8.638 6.864 -5.602 1.00 58.75 101 GLY A C 1
ATOM 843 O O . GLY A 1 101 ? 8.074 5.785 -5.803 1.00 58.75 101 GLY A O 1
ATOM 844 N N . VAL A 1 102 ? 9.785 7.217 -6.185 1.00 58.06 102 VAL A N 1
ATOM 845 C CA . VAL A 1 102 ? 10.751 6.303 -6.816 1.00 58.06 102 VAL A CA 1
ATOM 846 C C . VAL A 1 102 ? 11.845 6.119 -5.778 1.00 58.06 102 VAL A C 1
ATOM 848 O O . VAL A 1 102 ? 12.429 7.115 -5.353 1.00 58.06 102 VAL A O 1
ATOM 851 N N . LEU A 1 103 ? 12.075 4.887 -5.336 1.00 64.88 103 LEU A N 1
ATOM 852 C CA . LEU A 1 103 ? 13.057 4.603 -4.292 1.00 64.88 103 LEU A CA 1
ATOM 853 C C . LEU A 1 103 ? 14.390 4.313 -4.967 1.00 64.88 103 LEU A C 1
ATOM 855 O O . LEU A 1 103 ? 14.515 3.326 -5.690 1.00 64.88 103 LEU A O 1
ATOM 859 N N . LYS A 1 104 ? 15.385 5.178 -4.767 1.00 62.09 104 LYS A N 1
ATOM 860 C CA . LYS A 1 104 ? 16.664 5.051 -5.479 1.00 62.09 104 LYS A CA 1
ATOM 861 C C . LYS A 1 104 ? 17.674 4.186 -4.732 1.00 62.09 104 LYS A C 1
ATOM 863 O O . LYS A 1 104 ? 18.569 3.627 -5.362 1.00 62.09 104 LYS A O 1
ATOM 868 N N . ASN A 1 105 ? 17.557 4.088 -3.408 1.00 71.00 105 ASN A N 1
ATOM 869 C CA . ASN A 1 105 ? 18.488 3.362 -2.544 1.00 71.00 105 ASN A CA 1
ATOM 870 C C . ASN A 1 105 ? 17.815 2.893 -1.237 1.00 71.00 105 ASN A C 1
ATOM 872 O O . ASN A 1 105 ? 16.636 3.155 -0.981 1.00 71.00 105 ASN A O 1
ATOM 876 N N . ARG A 1 106 ? 18.568 2.139 -0.428 1.00 73.62 106 ARG A N 1
ATOM 877 C CA . ARG A 1 106 ? 18.084 1.539 0.822 1.00 73.62 106 ARG A CA 1
ATOM 878 C C . ARG A 1 106 ? 17.809 2.593 1.892 1.00 73.62 106 ARG A C 1
ATOM 880 O O . ARG A 1 106 ? 16.872 2.438 2.666 1.00 73.62 106 ARG A O 1
ATOM 887 N N . GLU A 1 107 ? 18.615 3.643 1.928 1.00 77.75 107 GLU A N 1
ATOM 888 C CA . GLU A 1 107 ? 18.530 4.722 2.904 1.00 77.75 107 GLU A CA 1
ATOM 889 C C . GLU A 1 107 ? 17.216 5.503 2.736 1.00 77.75 107 GLU A C 1
ATOM 891 O O . GLU A 1 107 ? 16.486 5.685 3.710 1.00 77.75 107 GLU A O 1
ATOM 896 N N . GLU A 1 108 ? 16.846 5.843 1.497 1.00 78.88 108 GLU A N 1
ATOM 897 C CA . GLU A 1 108 ? 15.561 6.469 1.150 1.00 78.88 108 GLU A CA 1
ATOM 898 C C . GLU A 1 108 ? 14.364 5.573 1.505 1.00 78.88 108 GLU A C 1
ATOM 900 O O . GLU A 1 108 ? 13.332 6.057 1.971 1.00 78.88 108 GLU A O 1
ATOM 905 N N . LEU A 1 109 ? 14.485 4.252 1.314 1.00 78.56 109 LEU A N 1
ATOM 906 C CA . LEU A 1 109 ? 13.449 3.302 1.731 1.00 78.56 109 LEU A CA 1
ATOM 907 C C . LEU A 1 109 ? 13.294 3.285 3.257 1.00 78.56 109 LEU A C 1
ATOM 909 O O . LEU A 1 109 ? 12.168 3.296 3.756 1.00 78.56 109 LEU A O 1
ATOM 913 N N . ASP A 1 110 ? 14.401 3.272 3.996 1.00 82.75 110 ASP A N 1
ATOM 914 C CA . ASP A 1 110 ? 14.385 3.292 5.456 1.00 82.75 110 ASP A CA 1
ATOM 915 C C . ASP A 1 110 ? 13.754 4.592 5.989 1.00 82.75 110 ASP A C 1
ATOM 917 O O . ASP A 1 110 ? 12.961 4.551 6.931 1.00 82.75 110 ASP A O 1
ATOM 921 N N . GLU A 1 111 ? 14.064 5.747 5.393 1.00 84.88 111 GLU A N 1
ATOM 922 C CA . GLU A 1 111 ? 13.410 7.029 5.700 1.00 84.88 111 GLU A CA 1
ATOM 923 C C . GLU A 1 111 ? 11.913 6.986 5.390 1.00 84.88 111 GLU A C 1
ATOM 925 O O . GLU A 1 111 ? 11.095 7.261 6.268 1.00 84.88 111 GLU A O 1
ATOM 930 N N . LYS A 1 112 ? 11.534 6.513 4.198 1.00 85.06 112 LYS A N 1
ATOM 931 C CA . LYS A 1 112 ? 10.127 6.397 3.802 1.00 85.06 112 LYS A CA 1
ATOM 932 C C . LYS A 1 112 ? 9.330 5.501 4.749 1.00 85.06 112 LYS A C 1
ATOM 934 O O . LYS A 1 112 ? 8.194 5.824 5.095 1.00 85.06 112 LYS A O 1
ATOM 939 N N . ILE A 1 113 ? 9.905 4.377 5.182 1.00 86.25 113 ILE A N 1
ATOM 940 C CA . ILE A 1 113 ? 9.263 3.495 6.161 1.00 86.25 113 ILE A CA 1
ATOM 941 C C . ILE A 1 113 ? 9.075 4.232 7.490 1.00 86.25 113 ILE A C 1
ATOM 943 O O . ILE A 1 113 ? 7.996 4.127 8.075 1.00 86.25 113 ILE A O 1
ATOM 947 N N . ARG A 1 114 ? 10.074 4.986 7.970 1.00 90.25 114 ARG A N 1
ATOM 948 C CA . ARG A 1 114 ? 9.933 5.778 9.205 1.00 90.25 114 ARG A CA 1
ATOM 949 C C . ARG A 1 114 ? 8.802 6.797 9.093 1.00 90.25 114 ARG A C 1
ATOM 951 O O . ARG A 1 114 ? 7.960 6.829 9.985 1.00 90.25 114 ARG A O 1
ATOM 958 N N . ASP A 1 115 ? 8.717 7.530 7.987 1.00 90.44 115 ASP A N 1
ATOM 959 C CA . ASP A 1 115 ? 7.657 8.520 7.757 1.00 90.44 115 ASP A CA 1
ATOM 960 C C . ASP A 1 115 ? 6.261 7.892 7.760 1.00 90.44 115 ASP A C 1
ATOM 962 O O . ASP A 1 115 ? 5.334 8.404 8.395 1.00 90.44 115 ASP A O 1
ATOM 966 N N . ILE A 1 116 ? 6.106 6.746 7.087 1.00 90.50 116 ILE A N 1
ATOM 967 C CA . ILE A 1 116 ? 4.851 5.987 7.083 1.00 90.50 116 ILE A CA 1
ATOM 968 C C . ILE A 1 116 ? 4.486 5.565 8.509 1.00 90.50 116 ILE A C 1
ATOM 970 O O . ILE A 1 116 ? 3.324 5.675 8.909 1.00 90.50 116 ILE A O 1
ATOM 974 N N . LEU A 1 117 ? 5.458 5.075 9.281 1.00 92.25 117 LEU A N 1
ATOM 975 C CA . LEU A 1 117 ? 5.230 4.655 10.658 1.00 92.25 117 LEU A CA 1
ATOM 976 C C . LEU A 1 117 ? 4.828 5.837 11.543 1.00 92.25 117 LEU A C 1
ATOM 978 O O . LEU A 1 117 ? 3.803 5.737 12.208 1.00 92.25 117 LEU A O 1
ATOM 982 N N . TRP A 1 118 ? 5.549 6.958 11.514 1.00 92.56 118 TRP A N 1
ATOM 983 C CA . TRP A 1 118 ? 5.194 8.144 12.300 1.00 92.56 118 TRP A CA 1
ATOM 984 C C . TRP A 1 118 ? 3.823 8.700 11.924 1.00 92.56 118 TRP A C 1
ATOM 986 O O . TRP A 1 118 ? 3.010 8.923 12.812 1.00 92.56 118 TRP A O 1
ATOM 996 N N . THR A 1 119 ? 3.500 8.780 10.630 1.00 93.50 119 THR A N 1
ATOM 997 C CA . THR A 1 119 ? 2.165 9.193 10.165 1.00 93.50 119 THR A CA 1
ATOM 998 C C . THR A 1 119 ? 1.062 8.297 10.737 1.00 93.50 119 THR A C 1
ATOM 1000 O O . THR A 1 119 ? 0.007 8.776 11.154 1.00 93.50 119 THR A O 1
ATOM 1003 N N . ASN A 1 120 ? 1.285 6.977 10.780 1.00 93.19 120 ASN A N 1
ATOM 1004 C CA . ASN A 1 120 ? 0.340 6.051 11.406 1.00 93.19 120 ASN A CA 1
ATOM 1005 C C . ASN A 1 120 ? 0.292 6.221 12.932 1.00 93.19 120 ASN A C 1
ATOM 1007 O O . ASN A 1 120 ? -0.795 6.150 13.499 1.00 93.19 120 ASN A O 1
ATOM 1011 N N . GLY A 1 121 ? 1.436 6.446 13.581 1.00 93.50 121 GLY A N 1
ATOM 1012 C CA . GLY A 1 121 ? 1.532 6.731 15.013 1.00 93.50 121 GLY A CA 1
ATOM 1013 C C . GLY A 1 121 ? 0.714 7.961 15.395 1.00 93.50 121 GLY A C 1
ATOM 1014 O O . GLY A 1 121 ? -0.203 7.849 16.204 1.00 93.50 121 GLY A O 1
ATOM 1015 N N . ASP A 1 122 ? 0.945 9.091 14.728 1.00 94.94 122 ASP A N 1
ATOM 1016 C CA . ASP A 1 122 ? 0.222 10.347 14.950 1.00 94.94 122 ASP A CA 1
ATOM 1017 C C . ASP A 1 122 ? -1.285 10.178 14.740 1.00 94.94 122 ASP A C 1
ATOM 1019 O O . ASP A 1 122 ? -2.090 10.587 15.577 1.00 94.94 122 ASP A O 1
ATOM 1023 N N . ARG A 1 123 ? -1.681 9.497 13.658 1.00 94.94 123 ARG A N 1
ATOM 1024 C CA . ARG A 1 123 ? -3.089 9.207 13.352 1.00 94.94 123 ARG A CA 1
ATOM 1025 C C . ARG A 1 123 ? -3.764 8.345 14.418 1.00 94.94 123 ARG A C 1
ATOM 1027 O O . ARG A 1 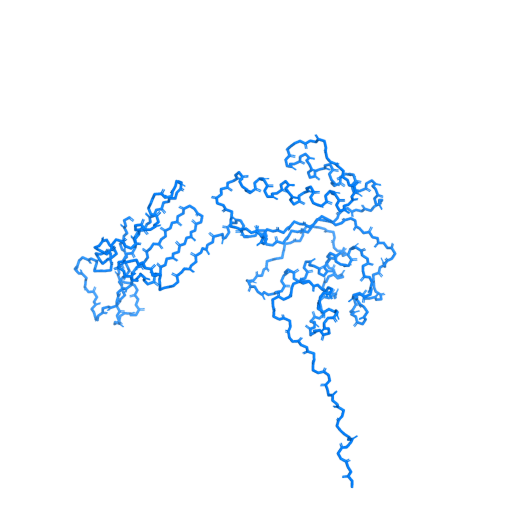123 ? -4.958 8.501 14.666 1.00 94.94 123 ARG A O 1
ATOM 1034 N N . LEU A 1 124 ? -3.023 7.411 15.011 1.00 94.19 124 LEU A N 1
ATOM 1035 C CA . LEU A 1 124 ? -3.511 6.553 16.087 1.00 94.19 124 LEU A CA 1
ATOM 1036 C C . LEU A 1 124 ? -3.380 7.219 17.465 1.00 94.19 124 LEU A C 1
ATOM 1038 O O . LEU A 1 124 ? -3.985 6.727 18.409 1.00 94.19 124 LEU A O 1
ATOM 1042 N N . GLY A 1 125 ? -2.658 8.338 17.589 1.00 94.38 125 GLY A N 1
ATOM 1043 C CA . GLY A 1 125 ? -2.362 8.995 18.866 1.00 94.38 125 GLY A CA 1
ATOM 1044 C C . GLY A 1 125 ? -1.257 8.307 19.676 1.00 94.38 125 GLY A C 1
ATOM 1045 O O . GLY A 1 125 ? -1.208 8.455 20.895 1.00 94.38 125 GLY A O 1
ATOM 1046 N N . VAL A 1 126 ? -0.377 7.552 19.014 1.00 93.06 126 VAL A N 1
ATOM 1047 C CA . VAL A 1 126 ? 0.662 6.723 19.636 1.00 93.06 126 VAL A CA 1
ATOM 1048 C C . VAL A 1 126 ? 2.046 7.218 19.232 1.00 93.06 126 VAL A C 1
ATOM 1050 O O . VAL A 1 126 ? 2.422 7.169 18.063 1.00 93.06 126 VAL A O 1
ATOM 1053 N N . GLY A 1 127 ? 2.835 7.641 20.219 1.00 88.62 127 GLY A N 1
ATOM 1054 C CA . GLY A 1 127 ? 4.234 8.014 20.020 1.00 88.62 127 GLY A CA 1
ATOM 1055 C C . GLY A 1 127 ? 5.193 6.823 20.105 1.00 88.62 127 GLY A C 1
ATOM 1056 O O . GLY A 1 127 ? 4.904 5.814 20.748 1.00 88.62 127 GLY A O 1
ATOM 1057 N N . ALA A 1 128 ? 6.378 6.981 19.515 1.00 88.94 128 ALA A N 1
ATOM 1058 C CA . ALA A 1 128 ? 7.502 6.059 19.660 1.00 88.94 128 ALA A CA 1
ATOM 1059 C C . ALA A 1 128 ? 8.714 6.786 20.264 1.00 88.94 128 ALA A C 1
ATOM 1061 O O . ALA A 1 128 ? 8.960 7.956 19.977 1.00 88.94 128 ALA A O 1
ATOM 1062 N N . LYS A 1 129 ? 9.469 6.088 21.112 1.00 87.69 129 LYS A N 1
ATOM 1063 C CA . LYS A 1 129 ? 10.705 6.558 21.756 1.00 87.69 129 LYS A CA 1
ATOM 1064 C C . LYS A 1 129 ? 11.953 5.964 21.109 1.00 87.69 129 LYS A C 1
ATOM 1066 O O . LYS A 1 129 ? 13.036 6.529 21.232 1.00 87.69 129 LYS A O 1
ATOM 1071 N N . LYS A 1 130 ? 11.833 4.797 20.471 1.00 86.88 130 LYS A N 1
ATOM 1072 C CA . LYS A 1 130 ? 12.945 4.153 19.760 1.00 86.88 130 LYS A CA 1
ATOM 1073 C C . LYS A 1 130 ? 13.190 4.809 18.403 1.00 86.88 130 LYS A C 1
ATOM 1075 O O . LYS A 1 130 ? 12.266 5.279 17.757 1.00 86.88 130 LYS A O 1
ATOM 1080 N N . ASN A 1 131 ? 14.441 4.736 17.943 1.00 84.88 131 ASN A N 1
ATOM 1081 C CA . ASN A 1 131 ? 14.869 5.305 16.656 1.00 84.88 131 ASN A CA 1
ATOM 1082 C C . ASN A 1 131 ? 15.014 4.258 15.534 1.00 84.88 131 ASN A C 1
ATOM 1084 O O . ASN A 1 131 ? 15.122 4.606 14.357 1.00 84.88 131 ASN A O 1
ATOM 1088 N N . SER A 1 132 ? 15.049 2.965 15.874 1.00 87.25 132 SER A N 1
ATOM 1089 C CA . SER A 1 132 ? 15.084 1.894 14.874 1.00 87.25 132 SER A CA 1
ATOM 1090 C C . SER A 1 132 ? 13.690 1.650 14.300 1.00 87.25 132 SER A C 1
ATOM 1092 O O . SER A 1 132 ? 12.708 1.680 15.035 1.00 87.25 132 SER A O 1
ATOM 1094 N N . ILE A 1 133 ? 13.595 1.334 13.004 1.00 82.44 133 ILE A N 1
ATOM 1095 C CA . ILE A 1 133 ? 12.319 1.037 12.323 1.00 82.44 133 ILE A CA 1
ATOM 1096 C C . ILE A 1 133 ? 11.539 -0.065 13.050 1.00 82.44 133 ILE A C 1
ATOM 1098 O O . ILE A 1 133 ? 10.351 0.082 13.329 1.00 82.44 133 ILE A O 1
ATOM 1102 N N . SER A 1 134 ? 12.217 -1.158 13.411 1.00 82.00 134 SER A N 1
ATOM 1103 C CA . SER A 1 134 ? 11.618 -2.261 14.168 1.00 82.00 134 SER A CA 1
ATOM 1104 C C . SER A 1 134 ? 11.147 -1.829 15.559 1.00 82.00 134 SER A C 1
ATOM 1106 O O . SER A 1 134 ? 10.107 -2.291 16.026 1.00 82.00 134 SER A O 1
ATOM 1108 N N . GLY A 1 135 ? 11.891 -0.929 16.207 1.00 86.06 135 GLY A N 1
ATOM 1109 C CA . GLY A 1 135 ? 11.534 -0.347 17.493 1.00 86.06 135 GLY A CA 1
ATOM 1110 C C . GLY A 1 135 ? 10.283 0.520 17.405 1.00 86.06 135 GLY A C 1
ATOM 1111 O O . GLY A 1 135 ? 9.345 0.283 18.160 1.00 86.06 135 GLY A O 1
ATOM 1112 N N . ILE A 1 136 ? 10.254 1.457 16.453 1.00 88.88 136 ILE A N 1
ATOM 1113 C CA . ILE A 1 136 ? 9.117 2.348 16.188 1.00 88.88 136 ILE A CA 1
ATOM 1114 C C . ILE A 1 136 ? 7.867 1.522 15.886 1.00 88.88 136 ILE A C 1
ATOM 1116 O O . ILE A 1 136 ? 6.834 1.702 16.522 1.00 88.88 136 ILE A O 1
ATOM 1120 N N . PHE A 1 137 ? 7.966 0.568 14.956 1.00 90.31 137 PHE A N 1
ATOM 1121 C CA . PHE A 1 137 ? 6.826 -0.255 14.564 1.00 90.31 137 PHE A CA 1
ATOM 1122 C C . PHE A 1 137 ? 6.270 -1.072 15.736 1.00 90.31 137 PHE A C 1
ATOM 1124 O O . PHE A 1 137 ? 5.058 -1.112 15.941 1.00 90.31 137 PHE A O 1
ATOM 1131 N N . GLY A 1 138 ? 7.145 -1.683 16.541 1.00 88.75 138 GLY A N 1
ATOM 1132 C CA . GLY A 1 138 ? 6.735 -2.429 17.730 1.00 88.75 138 GLY A CA 1
ATOM 1133 C C . GLY A 1 138 ? 6.058 -1.554 18.790 1.00 88.75 138 GLY A C 1
ATOM 1134 O O . GLY A 1 138 ? 5.073 -1.982 19.394 1.00 88.75 138 GLY A O 1
ATOM 1135 N N . GLU A 1 139 ? 6.547 -0.329 18.999 1.00 92.62 139 GLU A N 1
ATOM 1136 C CA . GLU A 1 139 ? 5.956 0.626 19.945 1.00 92.62 139 GLU A CA 1
ATOM 1137 C C . GLU A 1 139 ? 4.596 1.137 19.469 1.00 92.62 139 GLU A C 1
ATOM 1139 O O . GLU A 1 139 ? 3.658 1.143 20.262 1.00 92.62 139 GLU A O 1
ATOM 1144 N N . ILE A 1 140 ? 4.441 1.442 18.177 1.00 92.94 140 ILE A N 1
ATOM 1145 C CA . ILE A 1 140 ? 3.143 1.827 17.606 1.00 92.94 140 ILE A CA 1
ATOM 1146 C C . ILE A 1 140 ? 2.132 0.687 17.744 1.00 92.94 140 ILE A C 1
ATOM 1148 O O . ILE A 1 140 ? 1.003 0.926 18.161 1.00 92.94 140 ILE A O 1
ATOM 1152 N N . ILE A 1 141 ? 2.519 -0.560 17.444 1.00 90.56 141 ILE A N 1
ATOM 1153 C CA . ILE A 1 141 ? 1.628 -1.719 17.619 1.00 90.56 141 ILE A CA 1
ATOM 1154 C C . ILE A 1 141 ? 1.204 -1.855 19.085 1.00 90.56 141 ILE A C 1
ATOM 1156 O O . ILE A 1 141 ? 0.023 -2.044 19.375 1.00 90.56 141 ILE A O 1
ATOM 1160 N N . THR A 1 142 ? 2.158 -1.779 20.011 1.00 92.62 142 THR A N 1
ATOM 1161 C CA . THR A 1 142 ? 1.879 -1.981 21.439 1.00 92.62 142 THR A CA 1
ATOM 1162 C C . THR A 1 142 ? 1.003 -0.853 21.984 1.00 92.62 142 THR A C 1
ATOM 1164 O O . THR A 1 142 ? -0.049 -1.127 22.555 1.00 92.62 142 THR A O 1
ATOM 1167 N N . GLY A 1 143 ? 1.357 0.405 21.715 1.00 94.31 143 GLY A N 1
ATOM 1168 C CA . GLY A 1 143 ? 0.576 1.555 22.164 1.00 94.31 143 GLY A CA 1
ATOM 1169 C C . GLY A 1 143 ? -0.815 1.611 21.529 1.00 94.31 143 GLY A C 1
ATOM 1170 O O . GLY A 1 143 ? -1.792 1.881 22.222 1.00 94.31 143 GLY A O 1
ATOM 1171 N N . ALA A 1 144 ? -0.957 1.251 20.248 1.00 94.75 144 ALA A N 1
ATOM 1172 C CA . ALA A 1 144 ? -2.269 1.193 19.603 1.00 94.75 144 ALA A CA 1
ATOM 1173 C C . ALA A 1 144 ? -3.152 0.092 20.210 1.00 94.75 144 ALA A C 1
ATOM 1175 O O . ALA A 1 144 ? -4.349 0.291 20.418 1.00 94.75 144 ALA A O 1
ATOM 1176 N N . ARG A 1 145 ? -2.564 -1.065 20.543 1.00 93.75 145 ARG A N 1
ATOM 1177 C CA . ARG A 1 145 ? -3.260 -2.161 21.233 1.00 93.75 145 ARG A CA 1
ATOM 1178 C C . ARG A 1 145 ? -3.761 -1.746 22.618 1.00 93.75 145 ARG A C 1
ATOM 1180 O O . ARG A 1 145 ? -4.855 -2.166 23.004 1.00 93.75 145 ARG A O 1
ATOM 1187 N N . GLU A 1 146 ? -2.958 -0.982 23.356 1.00 94.12 146 GLU A N 1
ATOM 1188 C CA . GLU A 1 146 ? -3.287 -0.463 24.688 1.00 94.12 146 GLU A CA 1
ATOM 1189 C C . GLU A 1 146 ? -4.382 0.606 24.620 1.00 94.12 146 GLU A C 1
ATOM 1191 O O . GLU A 1 146 ? -5.363 0.524 25.354 1.00 94.12 146 GLU A O 1
ATOM 1196 N N . GLN A 1 147 ? -4.263 1.557 23.693 1.00 92.75 147 GLN A N 1
ATOM 1197 C CA . GLN A 1 147 ? -5.192 2.677 23.555 1.00 92.75 147 GLN A CA 1
ATOM 1198 C C . GLN A 1 147 ? -6.583 2.254 23.064 1.00 92.75 147 GLN A C 1
ATOM 1200 O O . GLN A 1 147 ? -7.588 2.765 23.552 1.00 92.75 147 GLN A O 1
ATOM 1205 N N . PHE A 1 148 ? -6.660 1.329 22.102 1.00 93.00 148 PHE A N 1
ATOM 1206 C CA . PHE A 1 148 ? -7.937 0.914 21.508 1.00 93.00 148 PHE A CA 1
ATOM 1207 C C . PHE A 1 148 ? -8.551 -0.312 22.190 1.00 93.00 148 PHE A C 1
ATOM 1209 O O . PHE A 1 148 ? -9.707 -0.639 21.936 1.00 93.00 148 PHE A O 1
ATOM 1216 N N . GLY A 1 149 ? -7.789 -1.044 23.010 1.00 92.19 149 GLY A N 1
ATOM 1217 C CA . GLY A 1 149 ? -8.275 -2.273 23.645 1.00 92.19 149 GLY A CA 1
ATOM 1218 C C . GLY A 1 149 ? -8.526 -3.437 22.673 1.00 92.19 149 GLY A C 1
ATOM 1219 O O . GLY A 1 149 ? -8.902 -4.524 23.116 1.00 92.19 149 GLY A O 1
ATOM 1220 N N . GLU A 1 150 ? -8.209 -3.275 21.387 1.00 92.69 150 GLU A N 1
ATOM 1221 C CA . GLU A 1 150 ? -8.441 -4.239 20.307 1.00 92.69 150 GLU A CA 1
ATOM 1222 C C . GLU A 1 150 ? -7.149 -4.638 19.585 1.00 92.69 150 GLU A C 1
ATOM 1224 O O . GLU A 1 150 ? -6.127 -3.956 19.649 1.00 92.69 150 GLU A O 1
ATOM 1229 N N . ARG A 1 151 ? -7.177 -5.772 18.875 1.00 90.31 151 ARG A N 1
ATOM 1230 C CA . ARG A 1 151 ? -6.013 -6.240 18.098 1.00 90.31 151 ARG A CA 1
ATOM 1231 C C . ARG A 1 151 ? -5.658 -5.251 16.983 1.00 90.31 151 ARG A C 1
ATOM 1233 O O . ARG A 1 151 ? -6.539 -4.765 16.284 1.00 90.31 151 ARG A O 1
ATOM 1240 N N . VAL A 1 152 ? -4.363 -5.038 16.766 1.00 92.94 152 VAL A N 1
ATOM 1241 C CA . VAL A 1 152 ? -3.871 -4.192 15.672 1.00 92.94 152 VAL A CA 1
ATOM 1242 C C . VAL A 1 152 ? -3.947 -4.933 14.347 1.00 92.94 152 VAL A C 1
ATOM 1244 O O . VAL A 1 152 ? -3.527 -6.087 14.238 1.00 92.94 152 VAL A O 1
ATOM 1247 N N . VAL A 1 153 ? -4.455 -4.246 13.331 1.00 93.50 153 VAL A N 1
ATOM 1248 C CA . VAL A 1 153 ? -4.492 -4.725 11.953 1.00 93.50 153 VAL A CA 1
ATOM 1249 C C . VAL A 1 153 ? -3.386 -4.030 11.175 1.00 93.50 153 VAL A C 1
ATOM 1251 O O . VAL A 1 153 ? -3.344 -2.806 11.113 1.00 93.50 153 VAL A O 1
ATOM 1254 N N . VAL A 1 154 ? -2.500 -4.804 10.552 1.00 92.00 154 VAL A N 1
ATOM 1255 C CA . VAL A 1 154 ? -1.448 -4.269 9.679 1.00 92.00 154 VAL A CA 1
ATOM 1256 C C . VAL A 1 154 ? -1.806 -4.588 8.236 1.00 92.00 154 VAL A C 1
ATOM 1258 O O . VAL A 1 154 ? -1.957 -5.755 7.872 1.00 92.00 154 VAL A O 1
ATOM 1261 N N . LEU A 1 155 ? -1.934 -3.550 7.418 1.00 91.75 155 LEU A N 1
ATOM 1262 C CA . LEU A 1 155 ? -2.226 -3.647 5.995 1.00 91.75 155 LEU A CA 1
ATOM 1263 C C . LEU A 1 155 ? -1.033 -3.112 5.211 1.00 91.75 155 LEU A C 1
ATOM 1265 O O . LEU A 1 155 ? -0.608 -1.984 5.437 1.00 91.75 155 LEU A O 1
ATOM 1269 N N . VAL A 1 156 ? -0.511 -3.914 4.285 1.00 87.94 156 VAL A N 1
ATOM 1270 C CA . VAL A 1 156 ? 0.606 -3.520 3.420 1.00 87.94 156 VAL A CA 1
ATOM 1271 C C . VAL A 1 156 ? 0.131 -3.538 1.974 1.00 87.94 156 VAL A C 1
ATOM 1273 O O . VAL A 1 156 ? -0.257 -4.591 1.466 1.00 87.94 156 VAL A O 1
ATOM 1276 N N . ASP A 1 157 ? 0.151 -2.380 1.324 1.00 87.00 157 ASP A N 1
ATOM 1277 C CA . ASP A 1 157 ? -0.151 -2.226 -0.096 1.00 87.00 157 ASP A CA 1
ATOM 1278 C C . ASP A 1 157 ? 1.118 -1.903 -0.890 1.00 87.00 157 ASP A C 1
ATOM 1280 O O . ASP A 1 157 ? 2.088 -1.363 -0.360 1.00 87.00 157 ASP A O 1
ATOM 1284 N N . GLN A 1 158 ? 1.121 -2.293 -2.163 1.00 78.56 158 GLN A N 1
ATOM 1285 C CA . GLN A 1 158 ? 2.241 -2.098 -3.092 1.00 78.56 158 GLN A CA 1
ATOM 1286 C C . GLN A 1 158 ? 3.613 -2.546 -2.548 1.00 78.56 158 GLN A C 1
ATOM 1288 O O . GLN A 1 158 ? 4.641 -1.982 -2.909 1.00 78.56 158 GLN A O 1
ATOM 1293 N N . TYR A 1 159 ? 3.649 -3.589 -1.705 1.00 77.81 159 TYR A N 1
ATOM 1294 C CA . TYR A 1 159 ? 4.888 -4.159 -1.141 1.00 77.81 159 TYR A CA 1
ATOM 1295 C C . TYR A 1 159 ? 5.902 -4.577 -2.215 1.00 77.81 159 TYR A C 1
ATOM 1297 O O . TYR A 1 159 ? 7.087 -4.734 -1.937 1.00 77.81 159 TYR A O 1
ATOM 1305 N N . ASP A 1 160 ? 5.416 -4.823 -3.428 1.00 71.06 160 ASP A N 1
ATOM 1306 C CA . ASP A 1 160 ? 6.193 -5.219 -4.583 1.00 71.06 160 ASP A CA 1
ATOM 1307 C C . ASP A 1 160 ? 6.858 -4.019 -5.261 1.00 71.06 160 ASP A C 1
ATOM 1309 O O . ASP A 1 160 ? 7.863 -4.205 -5.930 1.00 71.06 160 ASP A O 1
ATOM 1313 N N . LYS A 1 161 ? 6.384 -2.786 -5.056 1.00 72.94 161 LYS A N 1
ATOM 1314 C CA . LYS A 1 161 ? 6.937 -1.600 -5.720 1.00 72.94 161 LYS A CA 1
ATOM 1315 C C . LYS A 1 161 ? 8.417 -1.338 -5.397 1.00 72.94 161 LYS A C 1
ATOM 1317 O O . LYS A 1 161 ? 9.160 -1.153 -6.355 1.00 72.94 161 LYS A O 1
ATOM 1322 N N . PRO A 1 162 ? 8.892 -1.395 -4.134 1.00 67.31 162 PRO A N 1
ATOM 1323 C CA . PRO A 1 162 ? 10.324 -1.259 -3.840 1.00 67.31 162 PRO A CA 1
ATOM 1324 C C . PRO A 1 162 ? 11.186 -2.358 -4.481 1.00 67.31 162 PRO A C 1
ATOM 1326 O O . PRO A 1 162 ? 12.384 -2.182 -4.660 1.00 67.31 162 PRO A O 1
ATOM 1329 N N . ILE A 1 163 ? 10.582 -3.505 -4.806 1.00 64.75 163 ILE A N 1
ATOM 1330 C CA . ILE A 1 163 ? 11.248 -4.661 -5.421 1.00 64.75 163 ILE A CA 1
ATOM 1331 C C . ILE A 1 163 ? 11.200 -4.564 -6.957 1.00 64.75 163 ILE A C 1
ATOM 1333 O O . ILE A 1 163 ? 12.104 -5.030 -7.644 1.00 64.75 163 ILE A O 1
ATOM 1337 N N . LEU A 1 164 ? 10.128 -3.981 -7.495 1.00 62.19 164 LEU A N 1
ATOM 1338 C CA . LEU A 1 164 ? 9.761 -3.951 -8.908 1.00 62.19 164 LEU A CA 1
ATOM 1339 C C . LEU A 1 164 ? 9.961 -2.574 -9.546 1.00 62.19 164 LEU A C 1
ATOM 1341 O O . LEU A 1 164 ? 9.266 -2.312 -10.530 1.00 62.19 164 LEU A O 1
ATOM 1345 N N . ASP A 1 165 ? 10.809 -1.685 -9.011 1.00 61.62 165 ASP A N 1
ATOM 1346 C CA . ASP A 1 165 ? 11.035 -0.353 -9.600 1.00 61.62 165 ASP A CA 1
ATOM 1347 C C . ASP A 1 165 ? 11.765 -0.490 -10.950 1.00 61.62 165 ASP A C 1
ATOM 1349 O O . ASP A 1 165 ? 12.975 -0.317 -11.103 1.00 61.62 165 ASP A O 1
ATOM 1353 N N . ASN A 1 166 ? 10.963 -0.921 -11.922 1.00 67.25 166 ASN A N 1
ATOM 1354 C CA . ASN A 1 166 ? 11.316 -1.335 -13.250 1.00 67.25 166 ASN A CA 1
ATOM 1355 C C . ASN A 1 166 ? 10.679 -0.324 -14.191 1.00 67.25 166 ASN A C 1
ATOM 1357 O O . ASN A 1 166 ? 9.473 -0.377 -14.465 1.00 67.25 166 ASN A O 1
ATOM 1361 N N . ARG A 1 167 ? 11.463 0.641 -14.656 1.00 76.31 167 ARG A N 1
ATOM 1362 C CA . ARG A 1 167 ? 10.981 1.670 -15.575 1.00 76.31 167 ARG A CA 1
ATOM 1363 C C . ARG A 1 167 ? 11.246 1.221 -17.001 1.00 76.31 167 ARG A C 1
ATOM 1365 O O . ARG A 1 167 ? 12.392 1.032 -17.372 1.00 76.31 167 ARG A O 1
ATOM 1372 N N . VAL A 1 168 ? 10.195 1.101 -17.805 1.00 81.06 168 VAL A N 1
ATOM 1373 C CA . VAL A 1 168 ? 10.301 0.803 -19.238 1.00 81.06 168 VAL A CA 1
ATOM 1374 C C . VAL A 1 168 ? 9.934 2.055 -20.024 1.00 81.06 168 VAL A C 1
ATOM 1376 O O . VAL A 1 168 ? 8.852 2.606 -19.824 1.00 81.06 168 VAL A O 1
ATOM 1379 N N . ILE A 1 169 ? 10.830 2.507 -20.893 1.00 83.75 169 ILE A N 1
ATOM 1380 C CA . ILE A 1 169 ? 10.631 3.630 -21.804 1.00 83.75 169 ILE A CA 1
ATOM 1381 C C . ILE A 1 169 ? 10.722 3.068 -23.226 1.00 83.75 169 ILE A C 1
ATOM 1383 O O . ILE A 1 169 ? 11.828 2.775 -23.678 1.00 83.75 169 ILE A O 1
ATOM 1387 N N . PRO A 1 170 ? 9.591 2.849 -23.915 1.00 85.12 170 PRO A N 1
ATOM 1388 C CA . PRO A 1 170 ? 9.631 2.574 -25.344 1.00 85.12 170 PRO A CA 1
ATOM 1389 C C . PRO A 1 170 ? 10.045 3.845 -26.087 1.00 85.12 170 PRO A C 1
ATOM 1391 O O . PRO A 1 170 ? 9.709 4.942 -25.636 1.00 85.12 170 PRO A O 1
ATOM 1394 N N . GLU A 1 171 ? 10.719 3.689 -27.227 1.00 87.75 171 GLU A N 1
ATOM 1395 C CA . GLU A 1 171 ? 11.007 4.800 -28.141 1.00 87.75 171 GLU A CA 1
ATOM 1396 C C . GLU A 1 171 ? 11.708 5.975 -27.437 1.00 87.75 171 GLU A C 1
ATOM 1398 O O . GLU A 1 171 ? 11.331 7.146 -27.545 1.00 87.75 171 GLU A O 1
ATOM 1403 N N . ASP A 1 172 ? 12.730 5.644 -26.660 1.00 87.12 172 ASP A N 1
ATOM 1404 C CA . ASP A 1 172 ? 13.359 6.543 -25.714 1.00 87.12 172 ASP A CA 1
ATOM 1405 C C . ASP A 1 172 ? 14.232 7.602 -26.416 1.00 87.12 172 ASP A C 1
ATOM 1407 O O . ASP A 1 172 ? 15.270 7.312 -27.013 1.00 87.12 172 ASP A O 1
ATOM 1411 N N . ILE A 1 173 ? 13.788 8.861 -26.349 1.00 85.12 173 ILE A N 1
ATOM 1412 C CA . ILE A 1 173 ? 14.364 9.986 -27.097 1.00 85.12 173 ILE A CA 1
ATOM 1413 C C . ILE A 1 173 ? 15.622 10.525 -26.398 1.00 85.12 173 ILE A C 1
ATOM 1415 O O . ILE A 1 173 ? 15.689 10.668 -25.173 1.00 85.12 173 ILE A O 1
ATOM 1419 N N . THR A 1 174 ? 16.633 10.858 -27.195 1.00 79.25 174 THR A N 1
ATOM 1420 C CA . THR A 1 174 ? 17.888 11.509 -26.799 1.00 79.25 174 THR A CA 1
ATOM 1421 C C . THR A 1 174 ? 18.203 12.662 -27.754 1.00 79.25 174 THR A C 1
ATOM 1423 O O . THR A 1 174 ? 17.648 12.745 -28.850 1.00 79.25 174 THR A O 1
ATOM 1426 N N . ASN A 1 175 ? 19.164 13.513 -27.391 1.00 78.50 175 ASN A N 1
ATOM 1427 C CA . ASN A 1 175 ? 19.665 14.564 -28.288 1.00 78.50 175 ASN A CA 1
A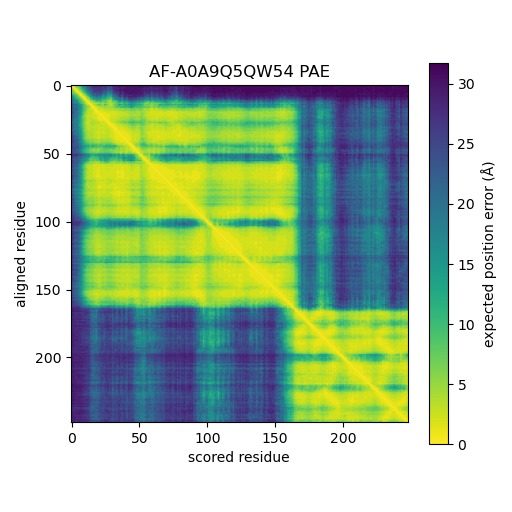TOM 1428 C C . ASN A 1 175 ? 20.390 14.005 -29.530 1.00 78.50 175 ASN A C 1
ATOM 1430 O O . ASN A 1 175 ? 20.619 14.738 -30.488 1.00 78.50 175 ASN A O 1
ATOM 1434 N N . HIS A 1 176 ? 20.739 12.715 -29.524 1.00 75.75 176 HIS A N 1
ATOM 1435 C CA . HIS A 1 176 ? 21.472 12.038 -30.595 1.00 75.75 176 HIS A CA 1
ATOM 1436 C C . HIS A 1 176 ? 20.603 11.064 -31.412 1.00 75.75 176 HIS A C 1
ATOM 1438 O O . HIS A 1 176 ? 21.097 10.423 -32.344 1.00 75.75 176 HIS A O 1
ATOM 1444 N N . GLY A 1 177 ? 19.306 10.965 -31.101 1.00 80.81 177 GLY A N 1
ATOM 1445 C CA . GLY A 1 177 ? 18.339 10.087 -31.763 1.00 80.81 177 GLY A CA 1
ATOM 1446 C C . GLY A 1 177 ? 17.451 9.346 -30.766 1.00 80.81 177 GLY A C 1
ATOM 1447 O O . GLY A 1 177 ? 17.336 9.750 -29.614 1.00 80.81 177 GLY A O 1
ATOM 1448 N N . GLN A 1 178 ? 16.819 8.265 -31.204 1.00 87.94 178 GLN A N 1
ATOM 1449 C CA . GLN A 1 178 ? 15.842 7.509 -30.425 1.00 87.94 178 GLN A CA 1
ATOM 1450 C C . GLN A 1 178 ? 16.281 6.047 -30.359 1.00 87.94 178 GLN A C 1
ATOM 1452 O O . GLN A 1 178 ? 16.544 5.465 -31.407 1.00 87.94 178 GLN A O 1
ATOM 1457 N N . SER A 1 179 ? 16.379 5.488 -29.152 1.00 87.31 179 SER A N 1
ATOM 1458 C CA . SER A 1 179 ? 16.572 4.047 -28.961 1.00 87.31 179 SER A CA 1
ATOM 1459 C C . SER A 1 179 ? 15.223 3.349 -28.858 1.00 87.31 179 SER A C 1
ATOM 1461 O O . SER A 1 179 ? 14.288 3.899 -28.271 1.00 87.31 179 SER A O 1
ATOM 1463 N N . ASP A 1 180 ? 15.127 2.120 -29.351 1.00 85.94 180 ASP A N 1
ATOM 1464 C CA . ASP A 1 180 ? 13.860 1.382 -29.363 1.00 85.94 180 ASP A CA 1
ATOM 1465 C C . ASP A 1 180 ? 13.287 1.137 -27.960 1.00 85.94 180 ASP A C 1
ATOM 1467 O O . ASP A 1 180 ? 12.069 1.207 -27.757 1.00 85.94 180 ASP A O 1
ATOM 1471 N N . LEU A 1 181 ? 14.144 0.847 -26.973 1.00 87.69 181 LEU A N 1
ATOM 1472 C CA . LEU A 1 181 ? 13.688 0.503 -25.630 1.00 87.69 181 LEU A CA 1
ATOM 1473 C C . LEU A 1 181 ? 14.748 0.772 -24.559 1.00 87.69 181 LEU A C 1
ATOM 1475 O O . LEU A 1 181 ? 15.848 0.241 -24.625 1.00 87.69 181 LEU A O 1
ATOM 1479 N N . THR A 1 182 ? 14.375 1.482 -23.497 1.00 89.69 182 THR A N 1
ATOM 1480 C CA . THR A 1 182 ? 15.181 1.567 -22.273 1.00 89.69 182 THR A CA 1
ATOM 1481 C C . THR A 1 182 ? 14.444 0.910 -21.114 1.00 89.69 182 THR A C 1
ATOM 1483 O O . THR A 1 182 ? 13.298 1.253 -20.823 1.00 89.69 182 THR A O 1
ATOM 1486 N N . VAL A 1 183 ? 15.095 -0.016 -20.413 1.00 86.00 183 VAL A N 1
ATOM 1487 C CA . VAL A 1 183 ? 14.559 -0.679 -19.220 1.00 86.00 183 VAL A CA 1
ATOM 1488 C C . VAL A 1 183 ? 15.485 -0.417 -18.043 1.00 86.00 183 VAL A C 1
ATOM 1490 O O . VAL A 1 183 ? 16.655 -0.755 -18.084 1.00 86.00 183 VAL A O 1
ATOM 1493 N N . MET A 1 184 ? 14.974 0.159 -16.968 1.00 86.06 184 MET A N 1
ATOM 1494 C CA . MET A 1 184 ? 15.697 0.325 -15.708 1.00 86.06 184 MET A CA 1
ATOM 1495 C C . MET A 1 184 ? 15.170 -0.729 -14.750 1.00 86.06 184 MET A C 1
ATOM 1497 O O . MET A 1 184 ? 13.958 -0.863 -14.674 1.00 86.06 184 MET A O 1
ATOM 1501 N N . VAL A 1 185 ? 16.038 -1.472 -14.069 1.00 77.44 185 VAL A N 1
ATOM 1502 C CA . VAL A 1 185 ? 15.702 -2.490 -13.061 1.00 77.44 185 VAL A CA 1
ATOM 1503 C C . VAL A 1 185 ? 16.659 -2.310 -11.891 1.00 77.44 185 VAL A C 1
ATOM 1505 O O . VAL A 1 185 ? 17.839 -2.658 -11.986 1.00 77.44 185 VAL A O 1
ATOM 1508 N N . GLY A 1 186 ? 16.169 -1.738 -10.791 1.00 76.31 186 GLY A N 1
ATOM 1509 C CA . GLY A 1 186 ? 17.019 -1.381 -9.653 1.00 76.31 186 GLY A CA 1
ATOM 1510 C C . GLY A 1 186 ? 18.164 -0.451 -10.075 1.00 76.31 186 GLY A C 1
ATOM 1511 O O . GLY A 1 186 ? 17.930 0.630 -10.611 1.00 76.31 186 GLY A O 1
ATOM 1512 N N . VAL A 1 187 ? 19.411 -0.885 -9.863 1.00 78.69 187 VAL A N 1
ATOM 1513 C CA . VAL A 1 187 ? 20.623 -0.128 -10.240 1.00 78.69 187 VAL A CA 1
ATOM 1514 C C . VAL A 1 187 ? 21.055 -0.327 -11.696 1.00 78.69 187 VAL A C 1
ATOM 1516 O O . VAL A 1 187 ? 22.016 0.300 -12.133 1.00 78.69 187 VAL A O 1
ATOM 1519 N N . HIS A 1 188 ? 20.389 -1.196 -12.455 1.00 85.38 188 HIS A N 1
ATOM 1520 C CA . HIS A 1 188 ? 20.754 -1.493 -13.837 1.00 85.38 188 HIS A CA 1
ATOM 1521 C C . HIS A 1 188 ? 19.870 -0.729 -14.820 1.00 85.38 188 H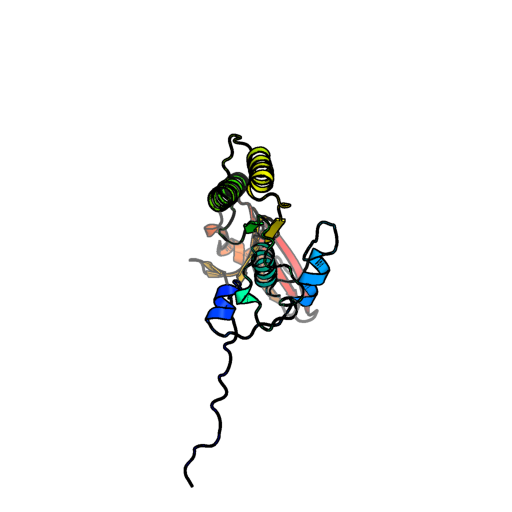IS A C 1
ATOM 1523 O O . HIS A 1 188 ? 18.652 -0.689 -14.674 1.00 85.38 188 HIS A O 1
ATOM 1529 N N . ILE A 1 189 ? 20.479 -0.147 -15.846 1.00 89.50 189 ILE A N 1
ATOM 1530 C CA . ILE A 1 189 ? 19.806 0.496 -16.971 1.00 89.50 189 ILE A CA 1
ATOM 1531 C C . ILE A 1 189 ? 20.207 -0.263 -18.229 1.00 89.50 189 ILE A C 1
ATOM 1533 O O . ILE A 1 189 ? 21.386 -0.373 -18.524 1.00 89.50 189 ILE A O 1
ATOM 1537 N N . TYR A 1 190 ? 19.233 -0.765 -18.969 1.00 91.25 190 TYR A N 1
ATOM 1538 C CA . TYR A 1 190 ? 19.396 -1.485 -20.223 1.00 91.25 190 TYR A CA 1
ATOM 1539 C C . TYR A 1 190 ? 18.892 -0.602 -21.355 1.00 91.25 190 TYR A C 1
ATOM 1541 O O . TYR A 1 190 ? 17.690 -0.357 -21.443 1.00 91.25 190 TYR A O 1
ATOM 1549 N N . VAL A 1 191 ? 19.791 -0.122 -22.204 1.00 92.19 191 VAL A N 1
ATOM 1550 C CA . VAL A 1 191 ? 19.452 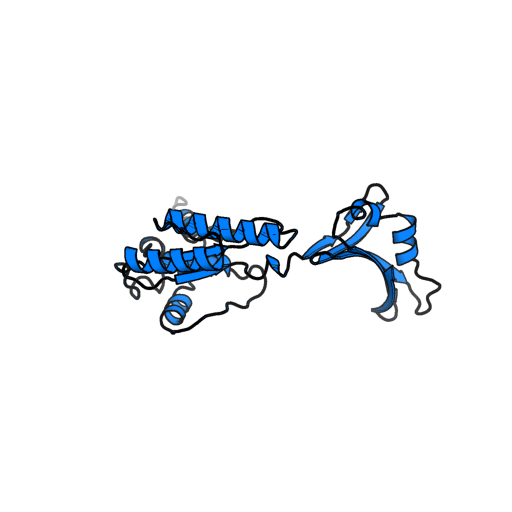0.606 -23.431 1.00 92.19 191 VAL A CA 1
ATOM 1551 C C . VAL A 1 191 ? 19.522 -0.388 -24.580 1.00 92.19 191 VAL A C 1
ATOM 1553 O O . VAL A 1 191 ? 20.568 -0.988 -24.819 1.00 92.19 191 VAL A O 1
ATOM 1556 N N . MET A 1 192 ? 18.400 -0.603 -25.253 1.00 91.06 192 MET A N 1
ATOM 1557 C CA . MET A 1 192 ? 18.228 -1.624 -26.278 1.00 91.06 192 MET A CA 1
ATOM 1558 C C . MET A 1 192 ? 17.884 -1.006 -27.629 1.00 91.06 192 MET A C 1
ATOM 1560 O O . MET A 1 192 ? 17.054 -0.102 -27.725 1.00 91.06 192 MET A O 1
ATOM 1564 N N . GLU A 1 193 ? 18.478 -1.578 -28.669 1.00 92.88 193 GLU A N 1
ATOM 1565 C CA . GLU A 1 193 ? 18.149 -1.344 -30.075 1.00 92.88 193 GLU A CA 1
ATOM 1566 C C . GLU A 1 193 ? 17.853 -2.689 -30.732 1.00 92.88 193 GLU A C 1
ATOM 1568 O O . GLU A 1 193 ? 18.495 -3.705 -30.440 1.00 92.88 193 GLU A O 1
ATOM 1573 N N . ILE A 1 194 ? 16.877 -2.692 -31.630 1.00 90.94 194 ILE A N 1
ATOM 1574 C CA . ILE A 1 194 ? 16.360 -3.874 -32.291 1.00 90.94 194 ILE A CA 1
ATOM 1575 C C . ILE A 1 194 ? 16.510 -3.700 -33.802 1.00 90.94 194 ILE A C 1
ATOM 1577 O O . ILE A 1 194 ? 16.004 -2.761 -34.412 1.00 90.94 194 ILE A O 1
ATOM 1581 N N . LYS A 1 195 ? 17.159 -4.667 -34.452 1.00 91.44 195 LYS A N 1
ATOM 1582 C CA . LYS A 1 195 ? 17.181 -4.773 -35.915 1.00 91.44 195 LYS A CA 1
ATOM 1583 C C . LYS A 1 195 ? 16.522 -6.057 -36.376 1.00 91.44 195 LYS A C 1
ATOM 1585 O O . LYS A 1 195 ? 16.629 -7.107 -35.751 1.00 91.44 195 LYS A O 1
ATOM 1590 N N . VAL A 1 196 ? 15.843 -5.964 -37.512 1.00 89.12 196 VAL A N 1
ATOM 1591 C CA . VAL A 1 196 ? 15.163 -7.087 -38.153 1.00 89.12 196 VAL A CA 1
ATOM 1592 C C . VAL A 1 196 ? 15.774 -7.288 -39.537 1.00 89.12 196 VAL A C 1
ATOM 1594 O O . VAL A 1 196 ? 15.742 -6.369 -40.352 1.00 89.12 196 VAL A O 1
ATOM 1597 N N . ILE A 1 197 ? 16.314 -8.478 -39.807 1.00 91.81 197 ILE A N 1
ATOM 1598 C CA . ILE A 1 197 ? 16.980 -8.820 -41.073 1.00 91.81 197 ILE A CA 1
ATOM 1599 C C . ILE A 1 197 ? 16.255 -9.954 -41.810 1.00 91.81 197 ILE A C 1
ATOM 1601 O O . ILE A 1 197 ? 15.538 -10.748 -41.205 1.00 91.81 197 ILE A O 1
ATOM 1605 N N . GLU A 1 198 ? 16.443 -10.055 -43.128 1.00 85.38 198 GLU A N 1
ATOM 1606 C CA . GLU A 1 198 ? 15.841 -11.118 -43.955 1.00 85.38 198 GLU A CA 1
ATOM 1607 C C . GLU A 1 198 ? 16.660 -12.420 -43.980 1.00 85.38 198 GLU A C 1
ATOM 1609 O O . GLU A 1 198 ? 16.196 -13.418 -44.515 1.00 85.38 198 GLU A O 1
ATOM 1614 N N . GLY A 1 199 ? 17.858 -12.450 -43.383 1.00 82.25 199 GLY A N 1
ATOM 1615 C CA . GLY A 1 199 ? 18.749 -13.616 -43.350 1.00 82.25 199 GLY A CA 1
ATOM 1616 C C . GLY A 1 199 ? 18.927 -14.239 -41.960 1.00 82.25 199 GLY A C 1
ATOM 1617 O O . GLY A 1 199 ? 18.405 -13.746 -40.966 1.00 82.25 199 GLY A O 1
ATOM 1618 N N . ASN A 1 200 ? 19.701 -15.327 -41.898 1.00 76.19 200 ASN A N 1
ATOM 1619 C CA . ASN A 1 200 ? 20.111 -15.981 -40.640 1.00 76.19 200 ASN A CA 1
ATOM 1620 C C . ASN A 1 200 ? 21.616 -15.843 -40.367 1.00 76.19 200 ASN A C 1
ATOM 1622 O O . ASN A 1 200 ? 22.123 -16.390 -39.394 1.00 76.19 200 ASN A O 1
ATOM 1626 N N . GLN A 1 201 ? 22.334 -15.171 -41.264 1.00 76.81 201 GLN A N 1
ATOM 1627 C CA . GLN A 1 201 ? 23.748 -14.870 -41.114 1.00 76.81 201 GLN A CA 1
ATOM 1628 C C . GLN A 1 201 ? 23.874 -13.403 -40.747 1.00 76.81 201 GLN A C 1
ATOM 1630 O O . GLN A 1 201 ? 23.214 -12.551 -41.344 1.00 76.81 201 GLN A O 1
ATOM 1635 N N . VAL A 1 202 ? 24.716 -13.134 -39.762 1.00 79.12 202 VAL A N 1
ATOM 1636 C CA . VAL A 1 202 ? 24.940 -11.796 -39.239 1.00 79.12 202 VAL A CA 1
ATOM 1637 C C . VAL A 1 202 ? 26.436 -11.525 -39.278 1.00 79.12 202 VAL A C 1
ATOM 1639 O O . VAL A 1 202 ? 27.235 -12.399 -38.943 1.00 79.12 202 VAL A O 1
ATOM 1642 N N . GLN A 1 203 ? 26.817 -10.333 -39.727 1.00 82.62 203 GLN A N 1
ATOM 1643 C CA . GLN A 1 203 ? 28.198 -9.868 -39.706 1.00 82.62 203 GLN A CA 1
ATOM 1644 C C . GLN A 1 203 ? 28.280 -8.696 -38.729 1.00 82.62 203 GLN A C 1
ATOM 1646 O O . GLN A 1 203 ? 27.739 -7.627 -39.006 1.00 82.62 203 GLN A O 1
ATOM 1651 N N . GLY A 1 204 ? 28.927 -8.911 -37.582 1.00 86.31 204 GLY A N 1
ATOM 1652 C CA . GLY A 1 204 ? 28.891 -7.951 -36.474 1.00 86.31 204 GLY A CA 1
ATOM 1653 C C . GLY A 1 204 ? 27.490 -7.814 -35.871 1.00 86.31 204 GLY A C 1
ATOM 1654 O O . GLY A 1 204 ? 26.648 -8.694 -36.050 1.00 86.31 204 GLY A O 1
ATOM 1655 N N . ASN A 1 205 ? 27.238 -6.711 -35.164 1.00 91.44 205 ASN A N 1
ATOM 1656 C CA . ASN A 1 205 ? 25.931 -6.426 -34.580 1.00 91.44 205 ASN A CA 1
ATOM 1657 C C . ASN A 1 205 ? 25.536 -4.976 -34.846 1.00 91.44 205 ASN A C 1
ATOM 1659 O O . ASN A 1 205 ? 25.786 -4.084 -34.042 1.00 91.44 205 ASN A O 1
ATOM 1663 N N . ALA A 1 206 ? 24.865 -4.760 -35.979 1.00 91.00 206 ALA A N 1
ATOM 1664 C CA . ALA A 1 206 ? 24.454 -3.430 -36.41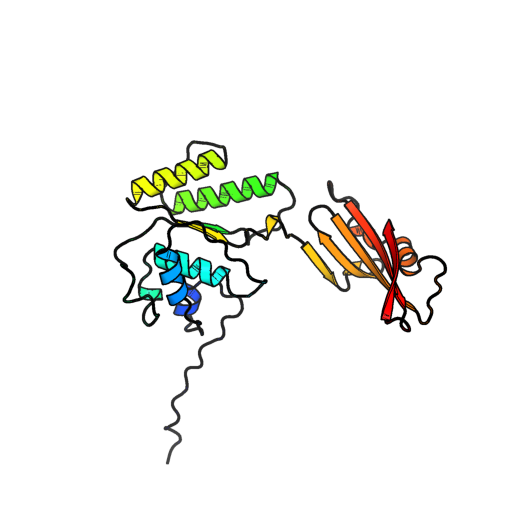8 1.00 91.00 206 ALA A CA 1
ATOM 1665 C C . ALA A 1 206 ? 23.550 -2.697 -35.405 1.00 91.00 206 ALA A C 1
ATOM 1667 O O . ALA A 1 206 ? 23.535 -1.467 -35.387 1.00 91.00 206 ALA A O 1
ATOM 1668 N N . ALA A 1 207 ? 22.795 -3.428 -34.571 1.00 90.44 207 ALA A N 1
ATOM 1669 C CA . ALA A 1 207 ? 22.008 -2.825 -33.498 1.00 90.44 207 ALA A CA 1
ATOM 1670 C C . ALA A 1 207 ? 22.927 -2.260 -32.404 1.00 90.44 207 ALA A C 1
ATOM 1672 O O . ALA A 1 207 ? 22.808 -1.091 -32.047 1.00 90.44 207 ALA A O 1
ATOM 1673 N N . LEU A 1 208 ? 23.890 -3.055 -31.928 1.00 92.25 208 LEU A N 1
ATOM 1674 C CA . LEU A 1 208 ? 24.859 -2.614 -30.925 1.00 92.25 208 LEU A CA 1
ATOM 1675 C C . LEU A 1 208 ? 25.753 -1.486 -31.463 1.00 92.25 208 LEU A C 1
ATOM 1677 O O . LEU A 1 208 ? 25.954 -0.485 -30.777 1.00 92.25 208 LEU A O 1
ATOM 1681 N N . ASP A 1 209 ? 26.219 -1.599 -32.709 1.00 92.44 209 ASP A N 1
ATOM 1682 C CA . ASP A 1 209 ? 27.024 -0.571 -33.378 1.00 92.44 209 ASP A CA 1
ATOM 1683 C C . ASP A 1 209 ? 26.275 0.766 -33.465 1.00 92.44 209 ASP A C 1
ATOM 1685 O O . ASP A 1 209 ? 26.869 1.829 -33.272 1.00 92.44 209 ASP A O 1
ATOM 1689 N N . GLN A 1 210 ? 24.957 0.736 -33.700 1.00 89.56 210 GLN A N 1
ATOM 1690 C CA . GLN A 1 210 ? 24.134 1.943 -33.696 1.00 89.56 210 GLN A CA 1
ATOM 1691 C C . GLN A 1 210 ? 24.041 2.566 -32.302 1.00 89.56 210 GLN A C 1
ATOM 1693 O O . GLN A 1 210 ? 24.229 3.779 -32.190 1.00 89.56 210 GLN A O 1
ATOM 1698 N N . ILE A 1 211 ? 23.766 1.776 -31.256 1.00 90.50 211 ILE A N 1
ATOM 1699 C CA . ILE A 1 211 ? 23.672 2.292 -29.878 1.00 90.50 211 ILE A CA 1
ATOM 1700 C C . ILE A 1 211 ? 24.980 2.983 -29.492 1.00 90.50 211 ILE A C 1
ATOM 1702 O O . ILE A 1 211 ? 24.963 4.132 -29.043 1.00 90.50 211 ILE A O 1
ATOM 1706 N N . LEU A 1 212 ? 26.109 2.308 -29.732 1.00 89.50 212 LEU A N 1
ATOM 1707 C CA . LEU A 1 212 ? 27.440 2.813 -29.410 1.00 89.50 212 LEU A CA 1
ATOM 1708 C C . LEU A 1 212 ? 27.794 4.050 -30.243 1.00 89.50 212 LEU A C 1
ATOM 1710 O O . LEU A 1 212 ? 28.282 5.038 -29.698 1.00 89.50 212 LEU A O 1
ATOM 1714 N N . GLY A 1 213 ? 27.523 4.024 -31.551 1.00 89.88 213 GLY A N 1
ATOM 1715 C CA . GLY A 1 213 ? 27.836 5.128 -32.460 1.00 89.88 213 GLY A CA 1
ATOM 1716 C C . GLY A 1 213 ? 26.981 6.377 -32.231 1.00 89.88 213 GLY A C 1
ATOM 1717 O O . GLY A 1 213 ? 27.450 7.493 -32.444 1.00 89.88 213 GLY A O 1
ATOM 1718 N N . ARG A 1 214 ? 25.731 6.207 -31.785 1.00 89.50 214 ARG A N 1
ATOM 1719 C CA . ARG A 1 214 ? 24.813 7.309 -31.450 1.00 89.50 214 ARG A CA 1
ATOM 1720 C C . ARG A 1 214 ? 24.893 7.741 -29.990 1.00 89.50 214 ARG A C 1
ATOM 1722 O O . ARG A 1 214 ? 24.317 8.765 -29.643 1.00 89.50 214 ARG A O 1
ATOM 1729 N N . ASN A 1 215 ? 25.602 6.986 -29.155 1.00 88.88 215 ASN A N 1
ATOM 1730 C CA . ASN A 1 215 ? 25.800 7.261 -27.738 1.00 88.88 215 ASN A CA 1
ATOM 1731 C C . ASN A 1 215 ? 24.487 7.395 -26.942 1.00 88.88 215 ASN A C 1
ATOM 1733 O O . ASN A 1 215 ? 24.382 8.220 -26.035 1.00 88.88 215 ASN A O 1
ATOM 1737 N N . TYR A 1 216 ? 23.466 6.588 -27.257 1.00 88.50 216 TYR A N 1
ATOM 1738 C CA . TYR A 1 216 ? 22.146 6.700 -26.610 1.00 88.50 216 TYR A CA 1
ATOM 1739 C C . TYR A 1 216 ? 22.200 6.538 -25.086 1.00 88.50 216 TYR A C 1
ATOM 1741 O O . TYR A 1 216 ? 21.425 7.163 -24.359 1.00 88.50 216 TYR A O 1
ATOM 1749 N N . ALA A 1 217 ? 23.151 5.743 -24.596 1.00 88.38 217 ALA A N 1
ATOM 1750 C CA . ALA A 1 217 ? 23.372 5.512 -23.177 1.00 88.38 217 ALA A CA 1
ATOM 1751 C C . ALA A 1 217 ? 23.957 6.716 -22.418 1.00 88.38 217 ALA A C 1
ATOM 1753 O O . ALA A 1 217 ? 23.942 6.705 -21.189 1.00 88.38 217 ALA A O 1
ATOM 1754 N N . GLU A 1 218 ? 24.461 7.753 -23.099 1.00 89.94 218 GLU A N 1
ATOM 1755 C CA . GLU A 1 218 ? 25.162 8.881 -22.465 1.00 89.94 218 GLU A CA 1
ATOM 1756 C C . GLU A 1 218 ? 24.348 9.544 -21.359 1.00 89.94 218 GLU A C 1
ATOM 1758 O O . GLU A 1 218 ? 24.862 9.753 -20.266 1.00 89.94 218 GLU A O 1
ATOM 1763 N N . LYS A 1 219 ? 23.057 9.789 -21.603 1.00 87.56 219 LYS A N 1
ATOM 1764 C CA . LYS A 1 219 ? 22.160 10.438 -20.635 1.00 87.56 219 LYS A CA 1
ATOM 1765 C C . LYS A 1 219 ? 21.964 9.652 -19.332 1.00 87.56 219 LYS A C 1
ATOM 1767 O O . LYS A 1 219 ? 21.410 10.193 -18.381 1.00 87.56 219 LYS A O 1
ATOM 1772 N N . TYR A 1 220 ? 22.378 8.386 -19.304 1.00 87.69 220 TYR A N 1
ATOM 1773 C CA . TYR A 1 220 ? 22.327 7.510 -18.134 1.00 87.69 220 TYR A CA 1
ATOM 1774 C C . TYR A 1 220 ? 23.698 7.279 -17.499 1.00 87.69 220 TYR A C 1
ATOM 1776 O O . TYR A 1 220 ? 23.783 6.778 -16.377 1.00 87.69 220 TYR A O 1
ATOM 1784 N N . ARG A 1 221 ? 24.781 7.630 -18.200 1.00 84.31 221 ARG A N 1
ATOM 1785 C CA . ARG A 1 221 ? 26.144 7.522 -17.682 1.00 84.31 221 ARG A CA 1
ATOM 1786 C C . ARG A 1 221 ? 26.425 8.719 -16.769 1.00 84.31 221 ARG A C 1
ATOM 1788 O O . ARG A 1 221 ? 26.125 9.856 -17.109 1.00 84.31 221 ARG A O 1
ATOM 1795 N N . GLY A 1 222 ? 27.010 8.456 -15.601 1.00 73.81 222 GLY A N 1
ATOM 1796 C CA . GLY A 1 222 ? 27.366 9.491 -14.620 1.00 73.81 222 GLY A CA 1
ATOM 1797 C C . GLY A 1 222 ? 26.418 9.608 -13.425 1.00 73.81 222 GLY A C 1
ATOM 1798 O O . GLY A 1 222 ? 26.731 10.341 -12.491 1.00 73.81 222 GLY A O 1
ATOM 1799 N N . GLU A 1 223 ? 25.313 8.857 -13.394 1.00 73.62 223 GLU A N 1
ATOM 1800 C CA . GLU A 1 223 ? 24.526 8.693 -12.169 1.00 73.62 223 GLU A CA 1
ATOM 1801 C C . GLU A 1 223 ? 25.269 7.770 -11.177 1.00 73.62 223 GLU A C 1
ATOM 1803 O O . GLU A 1 223 ? 25.507 6.600 -11.499 1.00 73.62 223 GLU A O 1
ATOM 1808 N N . PRO A 1 224 ? 25.647 8.251 -9.973 1.00 75.12 224 PRO A N 1
ATOM 1809 C CA . PRO A 1 224 ? 26.354 7.430 -8.994 1.00 75.12 224 PRO A CA 1
ATOM 1810 C C . PRO A 1 224 ? 25.552 6.181 -8.616 1.00 75.12 224 PRO A C 1
ATOM 1812 O O . PRO A 1 224 ? 24.367 6.264 -8.301 1.00 75.12 224 PRO A O 1
ATOM 1815 N N . GLY A 1 225 ? 26.210 5.020 -8.629 1.00 76.56 225 GLY A N 1
ATOM 1816 C CA . GLY A 1 225 ? 25.602 3.748 -8.230 1.00 76.56 225 GLY A CA 1
ATOM 1817 C C . GLY A 1 225 ? 24.721 3.078 -9.288 1.00 76.56 225 GLY A C 1
ATOM 1818 O O . GLY A 1 225 ? 24.124 2.050 -8.980 1.00 76.56 225 GLY A O 1
ATOM 1819 N N . LYS A 1 226 ? 24.648 3.608 -10.518 1.00 82.12 226 LYS A N 1
ATOM 1820 C CA . LYS A 1 226 ? 23.948 2.961 -11.636 1.00 82.12 226 LYS A CA 1
ATOM 1821 C C . LYS A 1 226 ? 24.911 2.282 -12.610 1.00 82.12 226 LYS A C 1
ATOM 1823 O O . LYS A 1 226 ? 25.984 2.799 -12.909 1.00 82.12 226 LYS A O 1
ATOM 1828 N N . TYR A 1 227 ? 24.490 1.140 -13.143 1.00 86.19 227 TYR A N 1
ATOM 1829 C CA . TYR A 1 227 ? 25.194 0.368 -14.163 1.00 86.19 227 TYR A CA 1
ATOM 1830 C C . TYR A 1 227 ? 24.403 0.420 -15.463 1.00 86.19 227 TYR A C 1
ATOM 1832 O O . TYR A 1 227 ? 23.246 0.002 -15.493 1.00 86.19 227 TYR A O 1
ATOM 1840 N N . VAL A 1 228 ? 25.019 0.920 -16.528 1.00 92.06 228 VAL A N 1
ATOM 1841 C CA . VAL A 1 228 ? 24.382 1.028 -17.842 1.00 92.06 228 VAL A CA 1
ATOM 1842 C C . VAL A 1 228 ? 24.894 -0.092 -18.736 1.00 92.06 228 VAL A C 1
ATOM 1844 O O . VAL A 1 228 ? 26.102 -0.266 -18.846 1.00 92.06 228 VAL A O 1
ATOM 1847 N N . HIS A 1 229 ? 23.968 -0.815 -19.355 1.00 92.25 229 HIS A N 1
ATOM 1848 C CA . HIS A 1 229 ? 24.202 -1.898 -20.299 1.00 92.25 229 HIS A CA 1
ATOM 1849 C C . HIS A 1 229 ? 23.591 -1.514 -21.642 1.00 92.25 229 HIS A C 1
ATOM 1851 O O . HIS A 1 229 ? 22.421 -1.126 -21.710 1.00 92.25 229 HIS A O 1
ATOM 1857 N N . GLU A 1 230 ? 24.361 -1.642 -22.709 1.00 93.00 230 GLU A N 1
ATOM 1858 C CA . GLU A 1 230 ? 23.906 -1.397 -24.079 1.00 93.00 230 GLU A CA 1
ATOM 1859 C C . GLU A 1 230 ? 23.720 -2.739 -24.772 1.00 93.00 230 GLU A C 1
ATOM 1861 O O . GLU A 1 230 ? 24.656 -3.529 -24.821 1.00 93.00 230 GLU A O 1
ATOM 1866 N N . ILE A 1 231 ? 22.523 -3.023 -25.284 1.00 93.25 231 ILE A N 1
ATOM 1867 C CA . ILE A 1 231 ? 22.172 -4.341 -25.826 1.00 93.25 231 ILE A CA 1
ATOM 1868 C C . ILE A 1 231 ? 21.663 -4.196 -27.261 1.00 93.25 231 ILE A C 1
ATOM 1870 O O . ILE A 1 231 ? 20.616 -3.597 -27.503 1.00 93.25 231 ILE A O 1
ATOM 1874 N N . GLY A 1 232 ? 22.369 -4.804 -28.213 1.00 93.56 232 GLY A N 1
ATOM 1875 C CA . GLY A 1 232 ? 21.940 -4.892 -29.607 1.00 93.56 232 GLY A CA 1
ATOM 1876 C C . GLY A 1 232 ? 21.261 -6.225 -29.902 1.00 93.56 232 GLY A C 1
ATOM 1877 O O . GLY A 1 232 ? 21.906 -7.274 -29.833 1.00 93.56 232 GLY A O 1
ATOM 1878 N N . LEU A 1 233 ? 19.977 -6.191 -30.262 1.00 92.19 233 LEU A N 1
ATOM 1879 C CA . LEU A 1 233 ? 19.174 -7.374 -30.581 1.00 92.19 233 LEU A CA 1
ATOM 1880 C C . LEU A 1 233 ? 18.929 -7.481 -32.090 1.00 92.19 233 LEU A C 1
ATOM 1882 O O . LEU A 1 233 ? 18.472 -6.528 -32.722 1.00 92.19 233 LEU A O 1
ATOM 1886 N N . ILE A 1 234 ? 19.169 -8.660 -32.670 1.00 92.31 234 ILE A N 1
ATOM 1887 C CA . ILE A 1 234 ? 18.941 -8.924 -34.097 1.00 92.31 234 ILE A CA 1
ATOM 1888 C C . ILE A 1 234 ? 17.963 -10.083 -34.266 1.00 92.31 234 ILE A C 1
ATOM 1890 O O . ILE A 1 234 ? 18.209 -11.204 -33.819 1.00 92.31 234 ILE A O 1
ATOM 1894 N N . PHE A 1 235 ? 16.857 -9.817 -34.958 1.00 90.81 235 PHE A N 1
ATOM 1895 C CA . PHE A 1 235 ? 15.803 -10.779 -35.268 1.00 90.81 235 PHE A CA 1
ATOM 1896 C C . PHE A 1 235 ? 15.808 -11.143 -36.755 1.00 90.81 235 PHE A C 1
ATOM 1898 O O . PHE A 1 235 ? 15.949 -10.279 -37.620 1.00 90.81 235 PHE A O 1
ATOM 1905 N N . SER A 1 236 ? 15.584 -12.418 -37.068 1.00 89.69 236 SER A N 1
ATOM 1906 C CA . SER A 1 236 ? 15.371 -12.885 -38.445 1.00 89.69 236 SER A CA 1
ATOM 1907 C C . SER A 1 236 ? 13.886 -12.844 -38.799 1.00 89.69 236 SER A C 1
ATOM 1909 O O . SER A 1 236 ? 13.063 -13.420 -38.082 1.00 89.69 236 SER A O 1
ATOM 1911 N N . ARG A 1 237 ? 13.521 -12.239 -39.938 1.00 87.81 237 ARG A N 1
ATOM 1912 C CA . ARG A 1 237 ? 12.153 -12.324 -40.492 1.00 87.81 237 ARG A CA 1
ATOM 1913 C C . ARG A 1 237 ? 11.782 -13.748 -40.886 1.00 87.81 237 ARG A C 1
ATOM 1915 O O . ARG A 1 237 ? 10.629 -14.138 -40.710 1.00 87.81 237 ARG A O 1
ATOM 1922 N N . ASN A 1 238 ? 12.748 -14.514 -41.392 1.00 88.00 238 ASN A N 1
ATOM 1923 C CA . ASN A 1 238 ? 12.514 -15.874 -41.874 1.00 88.00 238 ASN A CA 1
ATOM 1924 C C . ASN A 1 238 ? 12.246 -16.832 -40.717 1.00 88.00 238 ASN A C 1
ATOM 1926 O O . ASN A 1 238 ? 11.310 -17.624 -40.778 1.00 88.00 238 ASN A O 1
ATOM 1930 N N . GLN A 1 239 ? 13.038 -16.741 -39.646 1.00 84.81 239 GLN A N 1
ATOM 1931 C CA . GLN A 1 239 ? 12.853 -17.586 -38.462 1.00 84.81 239 GLN A CA 1
ATOM 1932 C C . GLN A 1 239 ? 11.835 -17.016 -37.470 1.00 84.81 239 GLN A C 1
ATOM 1934 O O . GLN A 1 239 ? 11.381 -17.742 -36.590 1.00 84.81 239 GLN A O 1
ATOM 1939 N N . ARG A 1 240 ? 11.478 -15.729 -37.602 1.00 84.81 240 ARG A N 1
ATOM 1940 C CA . ARG A 1 240 ? 10.630 -14.982 -36.657 1.00 84.81 240 ARG A CA 1
ATOM 1941 C C . ARG A 1 240 ? 11.125 -15.094 -35.213 1.00 84.81 240 ARG A C 1
ATOM 1943 O O . ARG A 1 240 ? 10.329 -15.182 -34.283 1.00 84.81 240 ARG A O 1
ATOM 1950 N N . ASN A 1 241 ? 12.443 -15.118 -35.041 1.00 87.06 241 ASN A N 1
ATOM 1951 C CA . ASN A 1 241 ? 13.090 -15.305 -33.750 1.00 87.06 241 ASN A CA 1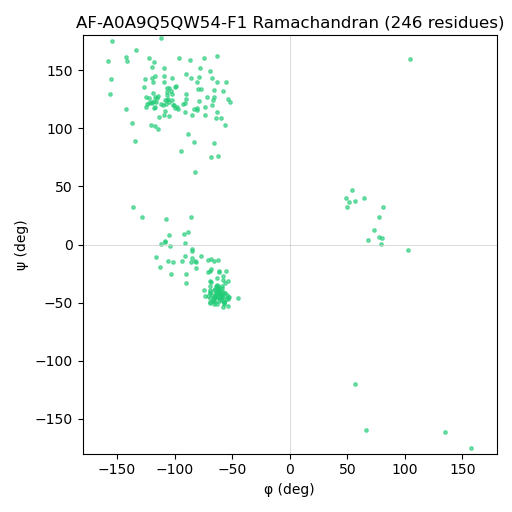
ATOM 1952 C C . ASN A 1 241 ? 14.342 -14.426 -33.632 1.00 87.06 241 ASN A C 1
ATOM 1954 O O . ASN A 1 241 ? 14.874 -13.950 -34.640 1.00 87.06 241 ASN A O 1
ATOM 1958 N N . LEU A 1 242 ? 14.790 -14.218 -32.395 1.00 87.56 242 LEU A N 1
ATOM 1959 C CA . LEU A 1 242 ? 16.075 -13.603 -32.083 1.00 87.56 242 LEU A CA 1
ATOM 1960 C C . LEU A 1 242 ? 17.191 -14.538 -32.558 1.00 87.56 242 LEU A C 1
ATOM 1962 O O . LEU A 1 242 ? 17.200 -15.717 -32.206 1.00 87.56 242 LEU A O 1
ATOM 1966 N N . ILE A 1 243 ? 18.117 -14.012 -33.353 1.00 90.62 243 ILE A N 1
ATOM 1967 C CA . ILE A 1 243 ? 19.249 -14.774 -33.895 1.00 90.62 243 ILE A CA 1
ATOM 1968 C C . ILE A 1 243 ? 20.596 -14.321 -33.322 1.00 90.62 243 ILE A C 1
ATOM 1970 O O . ILE A 1 243 ? 21.551 -15.088 -33.374 1.00 90.62 243 ILE A O 1
ATOM 1974 N N . GLN A 1 244 ? 20.675 -13.112 -32.754 1.00 90.81 244 GLN A N 1
ATOM 1975 C CA . GLN A 1 244 ? 21.868 -12.613 -32.069 1.00 90.81 244 GLN A CA 1
ATOM 1976 C C . GLN A 1 244 ? 21.502 -11.547 -31.033 1.00 90.81 244 GLN A C 1
ATOM 1978 O O . GLN A 1 244 ? 20.621 -10.718 -31.270 1.00 90.81 244 GLN A O 1
ATOM 1983 N N . ALA A 1 245 ? 22.198 -11.571 -29.898 1.00 90.88 245 ALA A N 1
ATOM 1984 C CA . ALA A 1 245 ? 22.139 -10.549 -28.864 1.00 90.88 245 ALA A CA 1
ATOM 1985 C C . ALA A 1 245 ? 23.542 -10.343 -28.296 1.00 90.88 245 ALA A C 1
ATOM 1987 O O . ALA A 1 245 ? 24.089 -11.260 -27.686 1.00 90.88 245 ALA A O 1
ATOM 1988 N N . ASP A 1 246 ? 24.087 -9.144 -28.478 1.00 91.38 246 ASP A N 1
ATOM 1989 C CA . ASP A 1 246 ? 25.380 -8.753 -27.915 1.00 91.38 246 ASP A CA 1
ATOM 1990 C C . ASP A 1 246 ? 25.190 -7.551 -26.995 1.00 91.38 246 ASP A C 1
ATOM 1992 O O . ASP A 1 246 ? 24.253 -6.765 -27.171 1.00 91.38 246 ASP A O 1
ATOM 1996 N N . TRP A 1 247 ? 26.078 -7.410 -26.012 1.00 91.19 247 TRP A N 1
ATOM 1997 C CA . TRP A 1 247 ? 25.990 -6.350 -25.016 1.00 91.19 247 TRP A CA 1
ATOM 1998 C C . TRP A 1 247 ? 27.352 -5.773 -24.632 1.00 91.19 247 TRP A C 1
ATOM 2000 O O . TRP A 1 247 ? 28.386 -6.427 -24.796 1.00 91.19 247 TRP A O 1
ATOM 2010 N N . ARG A 1 248 ? 27.331 -4.548 -24.100 1.00 83.25 248 ARG A N 1
ATOM 2011 C CA . ARG A 1 248 ? 28.478 -3.846 -23.516 1.00 83.25 248 ARG A CA 1
ATOM 2012 C C . ARG A 1 248 ? 28.118 -3.212 -22.179 1.00 83.25 248 ARG A C 1
ATOM 2014 O O . ARG A 1 248 ? 26.963 -2.748 -22.048 1.00 83.25 248 ARG A O 1
#

Sequence (248 aa):
MTLQQWGVMNLKNLPLGINTLSVLRENNCVYVDKTKLAYHLIRIAGRFFLSRPRRFGKSLFVDTLKEIFEGNEKLFEGLYIHDKWDWSRKFPVIKIDFADGVLKNREELDEKIRDILWTNGDRLGVGAKKNSISGIFGEIITGAREQFGERVVVLVDQYDKPILDNRVIPEDITNHGQSDLTVMVGVHIYVMEIKVIEGNQVQGNAALDQILGRNYAEKYRGEPGKYVHEIGLIFSRNQRNLIQADWR

InterPro domains:
  IPR012547 PD-(D/E)XK nuclease superfamily 9 [PF08011] (168-244)
  IPR018631 AAA-ATPase-like domain [PF09820] (15-167)